Protein AF-F0WH68-F1 (afdb_monomer)

Mean predicted aligned error: 22.81 Å

Solvent-accessible surface area (backbone atoms only — not comparable to full-atom values): 22132 Å² total; per-residue (Å²): 140,54,73,68,57,54,53,54,51,52,53,52,50,54,54,50,52,55,51,49,56,52,51,54,57,50,50,57,56,51,53,71,66,59,69,78,71,67,87,77,78,77,89,82,88,62,96,45,72,67,58,46,54,53,51,54,61,62,71,73,57,97,70,84,80,82,78,83,87,78,84,74,82,88,77,84,86,80,91,80,78,91,76,84,90,84,90,79,84,88,78,89,76,83,77,77,78,76,94,72,75,98,74,64,73,37,13,90,84,79,70,43,71,73,64,64,64,31,21,32,40,85,88,70,56,66,32,38,47,65,58,54,52,58,50,44,73,80,42,51,42,41,92,86,78,58,50,78,46,60,85,91,46,59,45,77,47,92,64,80,90,81,78,82,84,87,79,85,86,86,87,85,87,90,82,95,80,44,75,69,58,53,52,50,51,51,52,50,50,51,51,49,51,52,49,52,51,53,49,55,51,51,52,52,52,50,52,52,51,52,51,51,50,52,52,54,53,53,48,54,56,50,52,51,53,49,50,53,51,50,51,50,50,53,52,51,51,53,47,52,51,53,53,48,54,51,51,52,51,50,51,53,50,52,51,51,50,51,40,52,52,43,30,50,51,32,69,74,70,67,43,75,64,54,37,67,73,74,34,86,50,70,68,55,37,52,52,26,51,53,52,42,54,51,49,55,50,49,53,52,53,50,52,51,50,51,50,53,51,53,49,56,50,48,54,54,50,52,52,51,51,52,52,50,49,54,50,50,55,51,52,51,52,53,49,51,53,50,48,51,53,51,52,54,50,51,52,55,50,51,55,54,52,52,55,54,54,58,59,59,64,70,74,77,118

InterPro domains:
  IPR001841 Zinc finger, RING-type [PF13639] (105-146)
  IPR001841 Zinc finger, RING-type [PS50089] (107-146)
  IPR001841 Zinc finger, RING-type [SM00184] (107-145)
  IPR013083 Zinc finger, RING/FYVE/PHD-type [G3DSA:3.30.40.10] (100-228)
  IPR035979 RNA-binding domain superfamily [SSF54928] (45-86)
  IPR047134 E3 ubiquitin-protein ligase RNF4 [PTHR23041] (40-159)

Organism: NCBI:txid890382

Nearest PDB structures (foldseek):
  5h7r-assembly1_D  TM=8.368E-01  e=2.544E-04  Homo sapiens
  8i0v-assembly1_q  TM=3.801E-01  e=1.195E-03  Homo sapiens
  8ro0-assembly1_r  TM=3.768E-01  e=3.577E-03  Caenorhabditis elegans
  9esi-assembly1_U  TM=3.289E-01  e=9.852E-04  Schizosaccharomyces pombe

Foldseek 3Di:
DPPPVVVVVVVVVVVVVVVVVVVVVVVVVVVVVPVPPPPPDDDDDDPDPVVVVVVVVVVPDDPDDDDDDDDDDDDDDDDDDDDDDDDDDDDDDDPDDPPDDPPDCAAPQPRHGVQDQWKAAPVGDIHHPVRVVVVCVVPQADPPPRHGGDPVRIGTDDDHPPDDDDDDDDDDDDDPDDPPPVVVVVVVVVVVVVVVVVVVVVVVVVVVVVVVVVVVVVVVVVVVVVVVVVVVVVVVVVVVVVVVVVVVVVVVVVLVVLLVVLLVVCLVVVDLVSLVVSPVDPVSSVVSVVVNVVVVVVVVVVVVVVVVVVVVVVVVVVVVVVVVVVVVVVVVVVVVVVVVVVVVVVVVVVVVVVVVVVVVVVPPD

Sequence (365 aa):
MDEAAIEMTVVVAVEIDLMIEQIVLDEISVEAATTHNEANSKVAEFRTREDMEQAIKKLDDTEFQGNYVRITAADKGSDRRSASPQAAATQRSDCHMPMARFQSQECLICLNELQTNLAAVQCGHVFHLICIKEAFEYKKQCPVCRKSASRSFITPLFLNLNEVPAHIEEENSPVAASTDTANVRSLTAQLRWQKVQMQAQSVKIKRLRDHLKILSAEKKIWDEKYNQIALLRTYLMNQVTKYRLVIDRQANMIQRLSINKAVVQLLDTKDSIVLERELIDPGDRILALKKACQYRTKQYQDAVREKNCLKSALEKMEERIQCQHNKSVSMSSVLHSRGRASGELKRRVSEILGSSLDTKKRKLS

Structure (mmCIF, N/CA/C/O backbone):
data_AF-F0WH68-F1
#
_entry.id   AF-F0WH68-F1
#
loop_
_atom_site.group_PDB
_atom_site.id
_atom_site.type_symbol
_atom_site.label_atom_id
_atom_site.label_alt_id
_atom_site.label_comp_id
_atom_site.label_asym_id
_atom_site.label_entity_id
_atom_site.label_seq_id
_atom_site.pdbx_PDB_ins_code
_atom_site.Cartn_x
_atom_site.Cartn_y
_atom_site.Cartn_z
_atom_site.occupancy
_atom_site.B_iso_or_equiv
_atom_site.auth_seq_id
_atom_site.auth_comp_id
_atom_site.auth_asym_id
_atom_site.auth_atom_id
_atom_site.pdbx_PDB_model_num
ATOM 1 N N . MET A 1 1 ? 11.301 29.778 30.227 1.00 47.78 1 MET A N 1
ATOM 2 C CA . MET A 1 1 ? 11.352 28.426 29.653 1.00 47.78 1 MET A CA 1
ATOM 3 C C . MET A 1 1 ? 9.933 27.989 29.321 1.00 47.78 1 MET A C 1
ATOM 5 O O . MET A 1 1 ? 9.218 27.617 30.235 1.00 47.78 1 MET A O 1
ATOM 9 N N . ASP A 1 2 ? 9.395 28.113 28.115 1.00 51.97 2 ASP A N 1
ATOM 10 C CA . ASP A 1 2 ? 9.917 28.648 26.855 1.00 51.97 2 ASP A CA 1
ATOM 11 C C . ASP A 1 2 ? 8.713 29.091 26.007 1.00 51.97 2 ASP A C 1
ATOM 13 O O . ASP A 1 2 ? 8.078 28.283 25.337 1.00 51.97 2 ASP A O 1
ATOM 17 N N . GLU A 1 3 ? 8.383 30.381 26.039 1.00 56.88 3 GLU A N 1
ATOM 18 C CA . GLU A 1 3 ? 7.381 30.988 25.146 1.00 56.88 3 GLU A CA 1
ATOM 19 C C . GLU A 1 3 ? 7.859 30.915 23.680 1.00 56.88 3 GLU A C 1
ATOM 21 O O . GLU A 1 3 ? 7.091 30.609 22.772 1.00 56.88 3 GLU A O 1
ATOM 26 N N . ALA A 1 4 ? 9.181 30.997 23.485 1.00 60.69 4 ALA A N 1
ATOM 27 C CA . ALA A 1 4 ? 9.862 30.760 22.214 1.00 60.69 4 ALA A CA 1
ATOM 28 C C . ALA A 1 4 ? 9.729 29.314 21.693 1.00 60.69 4 ALA A C 1
ATOM 30 O O . ALA A 1 4 ? 9.770 29.091 20.485 1.00 60.69 4 ALA A O 1
ATOM 31 N N . ALA A 1 5 ? 9.550 28.316 22.570 1.00 61.53 5 ALA A N 1
ATOM 32 C CA . ALA A 1 5 ? 9.329 26.941 22.122 1.00 61.53 5 ALA A CA 1
ATOM 33 C C . ALA A 1 5 ? 7.922 26.772 21.540 1.00 61.53 5 ALA A C 1
ATOM 35 O O . ALA A 1 5 ? 7.748 26.039 20.569 1.00 61.53 5 ALA A O 1
ATOM 36 N N . ILE A 1 6 ? 6.927 27.479 22.083 1.00 66.12 6 ILE A N 1
ATOM 37 C CA . ILE A 1 6 ? 5.550 27.438 21.582 1.00 66.12 6 ILE A CA 1
ATOM 38 C C . ILE A 1 6 ? 5.470 28.130 20.219 1.00 66.12 6 ILE A C 1
ATOM 40 O O . ILE A 1 6 ? 4.939 27.535 19.284 1.00 66.12 6 ILE A O 1
ATOM 44 N N . GLU A 1 7 ? 6.073 29.314 20.064 1.00 67.31 7 GLU A N 1
ATOM 45 C CA . GLU A 1 7 ? 6.141 29.992 18.761 1.00 67.31 7 GLU A CA 1
ATOM 46 C C . GLU A 1 7 ? 6.842 29.134 17.705 1.00 67.31 7 GLU A C 1
ATOM 48 O O . GLU A 1 7 ? 6.324 28.970 16.602 1.00 67.31 7 GLU A O 1
ATOM 53 N N . MET A 1 8 ? 7.959 28.491 18.054 1.00 67.81 8 MET A N 1
ATOM 54 C CA . MET A 1 8 ? 8.677 27.630 17.114 1.00 67.81 8 MET A CA 1
ATOM 55 C C . MET A 1 8 ? 7.881 26.368 16.743 1.00 67.81 8 MET A C 1
ATOM 57 O O . MET A 1 8 ? 7.990 25.884 15.622 1.00 67.81 8 MET A O 1
ATOM 61 N N . THR A 1 9 ? 7.021 25.866 17.636 1.00 68.25 9 THR A N 1
ATOM 62 C CA . THR A 1 9 ? 6.139 24.727 17.327 1.00 68.25 9 THR A CA 1
ATOM 63 C C . THR A 1 9 ? 4.981 25.138 16.412 1.00 68.25 9 THR A C 1
ATOM 65 O O . THR A 1 9 ? 4.607 24.381 15.519 1.00 68.25 9 THR A O 1
ATOM 68 N N . VAL A 1 10 ? 4.431 26.344 16.599 1.00 71.31 10 VAL A N 1
ATOM 69 C CA . VAL A 1 10 ? 3.349 26.881 15.757 1.00 71.31 10 VAL A CA 1
ATOM 70 C C . VAL A 1 10 ? 3.857 27.205 14.352 1.00 71.31 10 VAL A C 1
ATOM 72 O O . VAL A 1 10 ? 3.186 26.872 13.381 1.00 71.31 10 VAL A O 1
ATOM 75 N N . VAL A 1 11 ? 5.060 27.773 14.221 1.00 71.00 11 VAL A N 1
ATOM 76 C CA . VAL A 1 11 ? 5.674 28.054 12.910 1.00 71.00 11 VAL A CA 1
ATOM 77 C C . VAL A 1 11 ? 5.919 26.762 12.128 1.00 71.00 11 VAL A C 1
ATOM 79 O O . VAL A 1 11 ? 5.539 26.674 10.963 1.00 71.00 11 VAL A O 1
ATOM 82 N N . VAL A 1 12 ? 6.452 25.725 12.783 1.00 70.12 12 VAL A N 1
ATOM 83 C CA . VAL A 1 12 ? 6.676 24.417 12.146 1.00 70.12 12 VAL A CA 1
ATOM 84 C C . VAL A 1 12 ? 5.355 23.747 11.753 1.00 70.12 12 VAL A C 1
ATOM 86 O O . VAL A 1 12 ? 5.286 23.113 10.707 1.00 70.12 12 VAL A O 1
ATOM 89 N N . ALA A 1 13 ? 4.288 23.906 12.542 1.00 67.00 13 ALA A N 1
ATOM 90 C CA . ALA A 1 13 ? 2.972 23.368 12.192 1.00 67.00 13 ALA A CA 1
ATOM 91 C C . ALA A 1 13 ? 2.379 24.045 10.942 1.00 67.00 13 ALA A C 1
ATOM 93 O O . ALA A 1 13 ? 1.889 23.351 10.055 1.00 67.00 13 ALA A 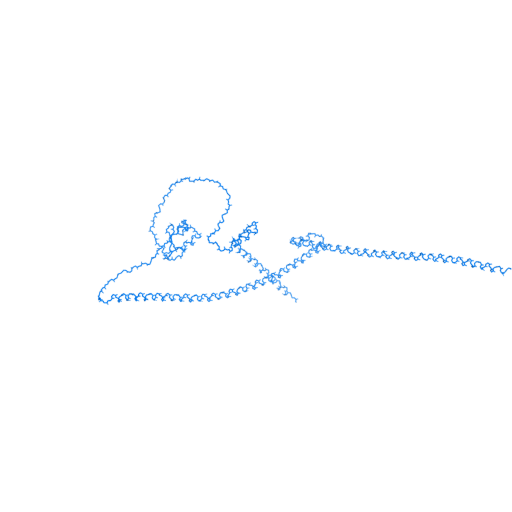O 1
ATOM 94 N N . VAL A 1 14 ? 2.490 25.374 10.831 1.00 71.75 14 VAL A N 1
ATOM 95 C CA . VAL A 1 14 ? 1.995 26.128 9.664 1.00 71.75 14 VAL A CA 1
ATOM 96 C C . VAL A 1 14 ? 2.805 25.811 8.401 1.00 71.75 14 VAL A C 1
ATOM 98 O O . VAL A 1 14 ? 2.230 25.676 7.323 1.00 71.75 14 VAL A O 1
ATOM 101 N N . GLU A 1 15 ? 4.126 25.637 8.515 1.00 70.12 15 GLU A N 1
ATOM 102 C CA . GLU A 1 15 ? 4.965 25.212 7.384 1.00 70.12 15 GLU A CA 1
ATOM 103 C C . GLU A 1 15 ? 4.632 23.788 6.917 1.00 70.12 15 GLU A C 1
ATOM 105 O O . GLU A 1 15 ? 4.609 23.527 5.714 1.00 70.12 15 GLU A O 1
ATOM 110 N N . ILE A 1 16 ? 4.318 22.876 7.842 1.00 71.19 16 ILE A N 1
ATOM 111 C CA . ILE A 1 16 ? 3.897 21.512 7.502 1.00 71.19 16 ILE A CA 1
ATOM 112 C C . ILE A 1 16 ? 2.531 21.517 6.804 1.00 71.19 16 ILE A C 1
ATOM 114 O O . ILE A 1 16 ? 2.381 20.821 5.800 1.00 71.19 16 ILE A O 1
ATOM 118 N N . ASP A 1 17 ? 1.566 22.314 7.269 1.00 71.94 17 ASP A N 1
ATOM 119 C CA . ASP A 1 17 ? 0.242 22.410 6.635 1.00 71.94 17 ASP A CA 1
ATOM 120 C C . ASP A 1 17 ? 0.330 22.966 5.202 1.00 71.94 17 ASP A C 1
ATOM 122 O O . ASP A 1 17 ? -0.284 22.414 4.287 1.00 71.94 17 ASP A O 1
ATOM 126 N N . LEU A 1 18 ? 1.180 23.974 4.967 1.00 70.56 18 LEU A N 1
ATOM 127 C CA . LEU A 1 18 ? 1.454 24.502 3.622 1.00 70.56 18 LEU A CA 1
ATOM 128 C C . LEU A 1 18 ? 2.124 23.461 2.708 1.00 70.56 18 LEU A C 1
ATOM 130 O O . LEU A 1 18 ? 1.804 23.375 1.522 1.00 70.56 18 LEU A O 1
ATOM 134 N N . MET A 1 19 ? 3.028 22.633 3.243 1.00 71.12 19 MET A N 1
ATOM 135 C CA . MET A 1 19 ? 3.642 21.543 2.474 1.00 71.12 19 MET A CA 1
ATOM 136 C C . MET A 1 19 ? 2.645 20.423 2.151 1.00 71.12 19 MET A C 1
ATOM 138 O O . MET A 1 19 ? 2.733 19.828 1.078 1.00 71.12 19 MET A O 1
ATOM 142 N N . ILE A 1 20 ? 1.691 20.140 3.043 1.00 71.69 20 ILE A N 1
ATOM 143 C CA . ILE A 1 20 ? 0.643 19.138 2.812 1.00 71.69 20 ILE A CA 1
ATOM 144 C C . ILE A 1 20 ? -0.316 19.605 1.709 1.00 71.69 20 ILE A C 1
ATOM 146 O O . ILE A 1 20 ? -0.613 18.817 0.813 1.00 71.69 20 ILE A O 1
ATOM 150 N N . GLU A 1 21 ? -0.744 20.873 1.708 1.00 72.12 21 GLU A N 1
ATOM 151 C CA . GLU A 1 21 ? -1.582 21.413 0.624 1.00 72.12 21 GLU A CA 1
ATOM 152 C C . GLU A 1 21 ? -0.880 21.346 -0.742 1.00 72.12 21 GLU A C 1
ATOM 154 O O . GLU A 1 21 ? -1.505 20.985 -1.742 1.00 72.12 21 GLU A O 1
ATOM 159 N N . GLN A 1 22 ? 0.432 21.602 -0.785 1.00 67.62 22 GLN A N 1
ATOM 160 C CA . GLN A 1 22 ? 1.228 21.502 -2.010 1.00 67.62 22 GLN A CA 1
ATOM 161 C C . GLN A 1 22 ? 1.320 20.051 -2.530 1.00 67.62 22 GLN A C 1
ATOM 163 O O . GLN A 1 22 ? 1.165 19.811 -3.726 1.00 67.62 22 GLN A O 1
ATOM 168 N N . ILE A 1 23 ? 1.514 19.073 -1.635 1.00 63.91 23 ILE A N 1
ATOM 169 C CA . ILE A 1 23 ? 1.603 17.643 -1.987 1.00 63.91 23 ILE A CA 1
ATOM 170 C C . ILE A 1 23 ? 0.260 17.110 -2.506 1.00 63.91 23 ILE A C 1
ATOM 172 O O . ILE A 1 23 ? 0.239 16.343 -3.467 1.00 63.91 23 ILE A O 1
ATOM 176 N N . VAL A 1 24 ? -0.860 17.540 -1.916 1.00 69.00 24 VAL A N 1
ATOM 177 C CA . VAL A 1 24 ? -2.204 17.123 -2.353 1.00 69.00 24 VAL A CA 1
ATOM 178 C C . VAL A 1 24 ? -2.530 17.665 -3.752 1.00 69.00 24 VAL A C 1
ATOM 180 O O . VAL A 1 24 ? -3.119 16.953 -4.566 1.00 69.00 24 VAL A O 1
ATOM 183 N N . LEU A 1 25 ? -2.111 18.892 -4.078 1.00 60.34 25 LEU A N 1
ATOM 184 C CA . LEU A 1 25 ? -2.290 19.465 -5.4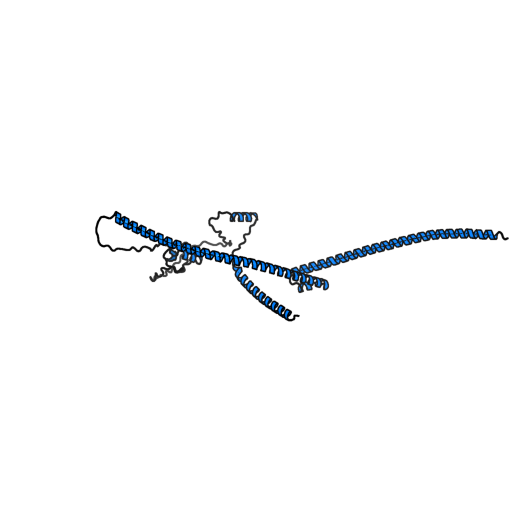20 1.00 60.34 25 LEU A CA 1
ATOM 185 C C . LEU A 1 25 ? -1.423 18.768 -6.487 1.00 60.34 25 LEU A C 1
ATOM 187 O O . LEU A 1 25 ? -1.858 18.608 -7.635 1.00 60.34 25 LEU A O 1
ATOM 191 N N . ASP A 1 26 ? -0.236 18.296 -6.104 1.00 54.31 26 ASP A N 1
ATOM 192 C CA . ASP A 1 26 ? 0.648 17.529 -6.984 1.00 54.31 26 ASP A CA 1
ATOM 193 C C . ASP A 1 26 ? 0.158 16.078 -7.185 1.00 54.31 26 ASP A C 1
ATOM 195 O O . ASP A 1 26 ? 0.226 15.568 -8.305 1.00 54.31 26 ASP A O 1
ATOM 199 N N . GLU A 1 27 ? -0.426 15.422 -6.170 1.00 55.25 27 GLU A N 1
ATOM 200 C CA . GLU A 1 27 ? -1.047 14.088 -6.312 1.00 55.25 27 GLU A CA 1
ATOM 201 C C . GLU A 1 27 ? -2.259 14.103 -7.258 1.00 55.25 27 GLU A C 1
ATOM 203 O O . GLU A 1 27 ? -2.365 13.234 -8.126 1.00 55.25 27 GLU A O 1
ATOM 208 N N . ILE A 1 28 ? -3.108 15.136 -7.196 1.00 54.09 28 ILE A N 1
ATOM 209 C CA . ILE A 1 28 ? -4.234 15.309 -8.134 1.00 54.09 28 ILE A CA 1
ATOM 210 C C . ILE A 1 28 ? -3.728 15.497 -9.579 1.00 54.09 28 ILE A C 1
ATOM 212 O O . ILE A 1 28 ? -4.335 15.000 -10.532 1.00 54.09 28 ILE A O 1
ATOM 216 N N . SER A 1 29 ? -2.580 16.160 -9.758 1.00 52.28 29 SER A N 1
ATOM 217 C CA . SER A 1 29 ? -1.950 16.334 -11.076 1.00 52.28 29 SER A CA 1
ATOM 218 C C . SER A 1 29 ? -1.327 15.038 -11.617 1.00 52.28 29 SER A C 1
ATOM 220 O O . SER A 1 29 ? -1.310 14.821 -12.832 1.00 52.28 29 SER A O 1
ATOM 222 N N . VAL A 1 30 ? -0.855 14.145 -10.740 1.00 50.34 30 VAL A N 1
ATOM 223 C CA . VAL A 1 30 ? -0.309 12.829 -11.114 1.00 50.34 30 VAL A CA 1
ATOM 224 C C . VAL A 1 30 ? -1.423 11.816 -11.416 1.00 50.34 30 VAL A C 1
ATOM 226 O O . VAL A 1 30 ? -1.286 11.038 -12.362 1.00 50.34 30 VAL A O 1
ATOM 229 N N . GLU A 1 31 ? -2.553 11.850 -10.704 1.00 44.00 31 GLU A N 1
ATOM 230 C CA . GLU A 1 31 ? -3.724 11.004 -10.995 1.00 44.00 31 GLU A CA 1
ATOM 231 C C . GLU A 1 31 ? -4.403 11.369 -12.330 1.00 44.00 31 GLU A C 1
ATOM 233 O O . GLU A 1 31 ? -4.839 10.489 -13.078 1.00 44.00 31 GLU A O 1
ATOM 238 N N . ALA A 1 32 ? -4.391 12.647 -12.722 1.00 42.91 32 ALA A N 1
ATOM 239 C CA . ALA A 1 32 ? -4.836 13.067 -14.054 1.00 42.91 32 ALA A CA 1
ATOM 240 C C . ALA A 1 32 ? -3.929 12.545 -15.193 1.00 42.91 32 ALA A C 1
ATOM 242 O O . ALA A 1 32 ? -4.384 12.397 -16.327 1.00 42.91 32 ALA A O 1
ATOM 243 N N . ALA A 1 33 ? -2.660 12.224 -14.908 1.00 43.59 33 ALA A N 1
ATOM 244 C CA . ALA A 1 33 ? -1.707 11.704 -15.892 1.00 43.59 33 ALA A CA 1
ATOM 245 C C . ALA A 1 33 ? -1.687 10.163 -15.983 1.00 43.59 33 ALA A C 1
ATOM 247 O O . ALA A 1 33 ? -1.297 9.614 -17.016 1.00 43.59 33 ALA A O 1
ATOM 248 N N . THR A 1 34 ? -2.116 9.445 -14.939 1.00 40.72 34 THR A N 1
ATOM 249 C CA . THR A 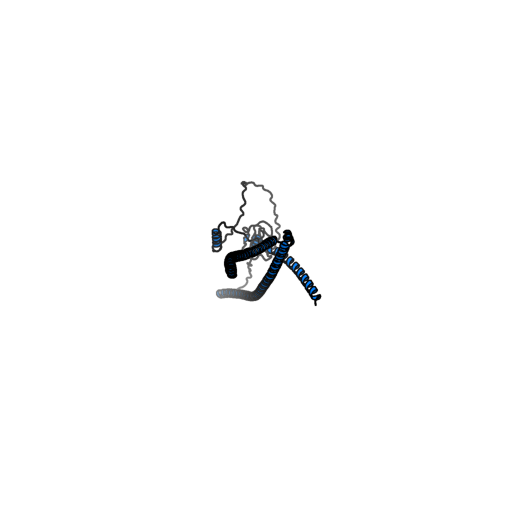1 34 ? -2.091 7.969 -14.891 1.00 40.72 34 THR A CA 1
ATOM 250 C C . THR A 1 34 ? -3.389 7.296 -15.352 1.00 40.72 34 THR A C 1
ATOM 252 O O . THR A 1 34 ? -3.372 6.106 -15.668 1.00 40.72 34 THR A O 1
ATOM 255 N N . THR A 1 35 ? -4.485 8.039 -15.528 1.00 39.81 35 THR A N 1
ATOM 256 C CA . THR A 1 35 ? -5.774 7.503 -16.021 1.00 39.81 35 THR A CA 1
ATOM 257 C C . THR A 1 35 ? -5.815 7.183 -17.525 1.00 39.81 35 THR A C 1
ATOM 259 O O . THR A 1 35 ? -6.803 6.640 -18.015 1.00 39.81 35 THR A O 1
ATOM 262 N N . HIS A 1 36 ? -4.737 7.413 -18.284 1.00 41.44 36 HIS A N 1
ATOM 263 C CA . HIS A 1 36 ? -4.691 7.068 -19.714 1.00 41.44 36 HIS A CA 1
ATOM 264 C C . HIS A 1 36 ? -4.203 5.645 -20.045 1.00 41.44 36 HIS A C 1
ATOM 266 O O . HIS A 1 36 ? -4.141 5.303 -21.226 1.00 41.44 36 HIS A O 1
ATOM 272 N N . ASN A 1 37 ? -3.908 4.786 -19.058 1.00 44.16 37 ASN A N 1
ATOM 273 C CA . ASN A 1 37 ? -3.382 3.433 -19.320 1.00 44.16 37 ASN A CA 1
ATOM 274 C C . ASN A 1 37 ? -4.332 2.264 -18.978 1.00 44.16 37 ASN A C 1
ATOM 276 O O . ASN A 1 37 ? -3.955 1.105 -19.138 1.00 44.16 37 ASN A O 1
ATOM 280 N N . GLU A 1 38 ? -5.582 2.529 -18.582 1.00 40.78 38 GLU A N 1
ATOM 281 C CA . GLU A 1 38 ? -6.590 1.481 -18.313 1.00 40.78 38 GLU A CA 1
ATOM 282 C C . GLU A 1 38 ? -7.316 0.958 -19.570 1.00 40.78 38 GLU A C 1
ATOM 284 O O . GLU A 1 38 ? -8.134 0.045 -19.492 1.00 40.78 38 GLU A O 1
ATOM 289 N N . ALA A 1 39 ? -6.993 1.462 -20.766 1.00 42.22 39 ALA A N 1
ATOM 290 C CA . ALA A 1 39 ? -7.725 1.130 -21.994 1.00 42.22 39 ALA A CA 1
ATOM 291 C C . ALA A 1 39 ? -7.504 -0.301 -22.544 1.00 42.22 39 ALA A C 1
ATOM 293 O O . ALA A 1 39 ? -8.138 -0.663 -23.535 1.00 42.22 39 ALA A O 1
ATOM 294 N N . ASN A 1 40 ? -6.642 -1.126 -21.933 1.00 47.84 40 ASN A N 1
ATOM 295 C CA . ASN A 1 40 ? -6.295 -2.457 -22.460 1.00 47.84 40 ASN A CA 1
ATOM 296 C C . ASN A 1 40 ? -6.526 -3.646 -21.509 1.00 47.84 40 ASN A C 1
ATOM 298 O O . ASN A 1 40 ? -6.155 -4.767 -21.858 1.00 47.84 40 ASN A O 1
ATOM 302 N N . SER A 1 41 ? -7.189 -3.462 -20.363 1.00 41.00 41 SER A N 1
ATOM 303 C CA . SER A 1 41 ? -7.663 -4.600 -19.560 1.00 41.00 41 SER A CA 1
ATOM 304 C C . SER A 1 41 ? -9.079 -4.990 -19.990 1.00 41.00 41 SER A C 1
ATOM 306 O O . SER A 1 41 ? -10.018 -4.212 -19.834 1.00 41.00 41 SER A O 1
ATOM 308 N N . LYS A 1 42 ? -9.248 -6.186 -20.569 1.00 47.72 42 LYS A N 1
ATOM 309 C CA . LYS A 1 42 ? -10.565 -6.762 -20.891 1.00 47.72 42 LYS A CA 1
ATOM 310 C C . LYS A 1 42 ? -10.765 -8.044 -20.094 1.00 47.72 42 LYS A C 1
ATOM 312 O O . LYS A 1 42 ? -9.948 -8.956 -20.172 1.00 47.72 42 LYS A O 1
ATOM 317 N N . VAL A 1 43 ? -11.865 -8.099 -19.348 1.00 45.12 43 VAL A N 1
ATOM 318 C CA . VAL A 1 43 ? -12.264 -9.249 -18.530 1.00 45.12 43 VAL A CA 1
ATOM 319 C C . VAL A 1 43 ? -12.890 -10.314 -19.432 1.00 45.12 43 VAL A C 1
ATOM 321 O O . VAL A 1 43 ? -13.820 -10.023 -20.183 1.00 45.12 43 VAL A O 1
ATOM 324 N N . ALA A 1 44 ? -12.369 -11.540 -19.377 1.00 52.59 44 ALA A N 1
ATOM 325 C CA . ALA A 1 44 ? -12.974 -12.707 -20.010 1.00 52.59 44 ALA A CA 1
ATOM 326 C C . ALA A 1 44 ? -13.752 -13.497 -18.951 1.00 52.59 44 ALA A C 1
ATOM 328 O O . ALA A 1 44 ? -13.169 -13.979 -17.981 1.00 52.59 44 ALA A O 1
ATOM 329 N N . GLU A 1 45 ? -15.068 -13.609 -19.121 1.00 48.81 45 GLU A N 1
ATOM 330 C CA . GLU A 1 45 ? -15.932 -14.378 -18.224 1.00 48.81 45 GLU A CA 1
ATOM 331 C C . GLU A 1 45 ? -16.077 -15.818 -18.729 1.00 48.81 45 GLU A C 1
ATOM 333 O O . GLU A 1 45 ? -16.502 -16.056 -19.862 1.00 48.81 45 GLU A O 1
ATOM 338 N N . PHE A 1 46 ? -15.749 -16.787 -17.875 1.00 61.94 46 PHE A N 1
ATOM 339 C CA . PHE A 1 46 ? -15.916 -18.214 -18.150 1.00 61.94 46 PHE A CA 1
ATOM 340 C C . PHE A 1 46 ? -17.062 -18.772 -17.309 1.00 61.94 46 PHE A C 1
ATOM 342 O O . PHE A 1 46 ? -17.210 -18.435 -16.136 1.00 61.94 46 PHE A O 1
ATOM 349 N N . ARG A 1 47 ? -17.886 -19.638 -17.909 1.00 59.97 47 ARG A N 1
ATOM 350 C CA . ARG A 1 47 ? -19.055 -20.226 -17.232 1.00 59.97 47 ARG A CA 1
ATOM 351 C C . ARG A 1 47 ? -18.680 -21.306 -16.223 1.00 59.97 47 ARG A C 1
ATOM 353 O O . ARG A 1 47 ? -19.424 -21.520 -15.272 1.00 59.97 47 ARG A O 1
ATOM 360 N N . THR A 1 48 ? -17.551 -21.979 -16.427 1.00 72.12 48 THR A N 1
ATOM 361 C CA . THR A 1 48 ? -17.046 -23.010 -15.522 1.00 72.12 48 THR A CA 1
ATOM 362 C C . THR A 1 48 ? -15.550 -22.833 -15.285 1.00 72.12 48 THR A C 1
ATOM 364 O O . THR A 1 48 ? -14.825 -22.261 -16.102 1.00 72.12 48 THR A O 1
ATOM 367 N N . ARG A 1 49 ? -15.082 -23.324 -14.135 1.00 69.50 49 ARG A N 1
ATOM 368 C CA . ARG A 1 49 ? -13.666 -23.274 -13.756 1.00 69.50 49 ARG A CA 1
ATOM 369 C C . ARG A 1 49 ? -12.793 -24.137 -14.674 1.00 69.50 49 ARG A C 1
ATOM 371 O O . ARG A 1 49 ? -11.668 -23.757 -14.974 1.00 69.50 49 ARG A O 1
ATOM 378 N N . GLU A 1 50 ? -13.334 -25.249 -15.158 1.00 70.31 50 GLU A N 1
ATOM 379 C CA . GLU A 1 50 ? -12.657 -26.165 -16.082 1.00 70.31 50 GLU A CA 1
ATOM 380 C C . GLU A 1 50 ? -12.420 -25.516 -17.455 1.00 70.31 50 GLU A C 1
ATOM 382 O O . GLU A 1 50 ? -11.340 -25.670 -18.025 1.00 70.31 50 GLU A O 1
ATOM 387 N N . ASP A 1 51 ? -13.373 -24.715 -17.949 1.00 69.88 51 ASP A N 1
ATOM 388 C CA . ASP A 1 51 ? -13.216 -23.954 -19.198 1.00 69.88 51 ASP A CA 1
ATOM 389 C C . ASP A 1 51 ? -12.113 -22.888 -19.091 1.00 69.88 51 ASP A C 1
ATOM 391 O O . ASP A 1 51 ? -11.339 -22.692 -20.031 1.00 69.88 51 ASP A O 1
ATOM 395 N N . MET A 1 52 ? -12.010 -22.221 -17.936 1.00 76.56 52 MET A N 1
ATOM 396 C CA . MET A 1 52 ? -10.954 -21.242 -17.653 1.00 76.56 52 MET A CA 1
ATOM 397 C C . MET A 1 52 ? -9.570 -21.908 -17.633 1.00 76.56 52 MET A C 1
ATOM 399 O O . MET A 1 52 ? -8.629 -21.410 -18.249 1.00 76.56 52 MET A O 1
ATOM 403 N N . GLU A 1 53 ? -9.445 -23.059 -16.969 1.00 72.00 53 GLU A N 1
ATOM 404 C CA . GLU A 1 53 ? -8.182 -23.801 -16.872 1.00 72.00 53 GLU A CA 1
ATOM 405 C C . GLU A 1 53 ? -7.752 -24.382 -18.236 1.00 72.00 53 GLU A C 1
ATOM 407 O O . GLU A 1 53 ? -6.569 -24.340 -18.581 1.00 72.00 53 GLU A O 1
ATOM 412 N N . GLN A 1 54 ? -8.697 -24.829 -19.075 1.00 70.62 54 GLN A N 1
ATOM 413 C CA . GLN A 1 54 ? -8.412 -25.236 -20.459 1.00 70.62 54 GLN A CA 1
ATOM 414 C C . GLN A 1 54 ? -8.010 -24.061 -21.362 1.00 70.62 54 GLN A C 1
ATOM 416 O O . GLN A 1 54 ? -7.167 -24.238 -22.245 1.00 70.62 54 GLN A O 1
ATOM 421 N N . ALA A 1 55 ? -8.594 -22.875 -21.166 1.00 68.56 55 ALA A N 1
ATOM 422 C CA . ALA A 1 55 ? -8.246 -21.676 -21.926 1.00 68.56 55 ALA A CA 1
ATOM 423 C C . ALA A 1 55 ? -6.823 -21.192 -21.607 1.00 68.56 55 ALA A C 1
ATOM 425 O O . ALA A 1 55 ? -6.074 -20.880 -22.528 1.00 68.56 55 ALA A O 1
ATOM 426 N N . ILE A 1 56 ? -6.427 -21.211 -20.330 1.00 72.19 56 ILE A N 1
ATOM 427 C CA . ILE A 1 56 ? -5.059 -20.883 -19.895 1.00 72.19 56 ILE A CA 1
ATOM 428 C C . ILE A 1 56 ? -4.061 -21.889 -20.484 1.00 72.19 56 ILE A C 1
ATOM 430 O O . ILE A 1 56 ? -3.068 -21.495 -21.086 1.00 72.19 56 ILE A O 1
ATOM 434 N N . LYS A 1 57 ? -4.382 -23.188 -20.435 1.00 66.62 57 LYS A N 1
ATOM 435 C CA . LYS A 1 57 ? -3.527 -24.248 -20.993 1.00 66.62 57 LYS A CA 1
ATOM 436 C C . LYS A 1 57 ? -3.322 -24.142 -22.513 1.00 66.62 57 LYS A C 1
ATOM 438 O O . LYS A 1 57 ? -2.282 -24.547 -23.012 1.00 66.62 57 LYS A O 1
ATOM 443 N N . LYS A 1 58 ? -4.291 -23.592 -23.255 1.00 63.84 58 LYS A N 1
ATOM 444 C CA . LYS A 1 58 ? -4.174 -23.337 -24.707 1.00 63.84 58 LYS A CA 1
ATOM 445 C C . LYS A 1 58 ? -3.409 -22.055 -25.053 1.00 63.84 58 LYS A C 1
ATOM 447 O O . LYS A 1 58 ? -3.025 -21.897 -26.208 1.00 63.84 58 LYS A O 1
ATOM 452 N N . LEU A 1 59 ? -3.236 -21.135 -24.103 1.00 62.94 59 LEU A N 1
ATOM 453 C CA . LEU A 1 59 ? -2.503 -19.882 -24.313 1.00 62.94 59 LEU A CA 1
ATOM 454 C C . LEU A 1 59 ? -0.992 -20.040 -24.099 1.00 62.94 59 LEU A C 1
ATOM 456 O O . LEU A 1 59 ? -0.233 -19.267 -24.681 1.00 62.94 59 LEU A O 1
ATOM 460 N N . ASP A 1 60 ? -0.566 -21.048 -23.334 1.00 55.81 60 ASP A N 1
ATOM 461 C CA . ASP A 1 60 ? 0.851 -21.261 -23.015 1.00 55.81 60 ASP A CA 1
ATOM 462 C C . ASP A 1 60 ? 1.612 -22.140 -24.032 1.00 55.81 60 ASP A C 1
ATOM 464 O O . ASP A 1 60 ? 2.842 -22.099 -24.059 1.00 55.81 60 ASP A O 1
ATOM 468 N N . ASP A 1 61 ? 0.935 -22.853 -24.942 1.00 43.66 61 ASP A N 1
ATOM 469 C CA . ASP A 1 61 ? 1.601 -23.776 -25.875 1.00 43.66 61 ASP A CA 1
ATOM 470 C C . ASP A 1 61 ? 1.553 -23.315 -27.351 1.00 43.66 61 ASP A C 1
ATOM 472 O O . ASP A 1 61 ? 0.584 -23.494 -28.083 1.00 43.66 61 ASP A O 1
ATOM 476 N N . THR A 1 62 ? 2.663 -22.699 -27.772 1.00 55.44 62 THR A N 1
ATOM 477 C CA . THR A 1 62 ? 3.490 -22.999 -28.970 1.00 55.44 62 THR A CA 1
ATOM 478 C C . THR A 1 62 ? 2.891 -23.285 -30.371 1.00 55.44 62 THR A C 1
ATOM 480 O O . THR A 1 62 ? 3.671 -23.591 -31.271 1.00 55.44 62 THR A O 1
ATOM 483 N N . GLU A 1 63 ? 1.598 -23.082 -30.661 1.00 41.81 63 GLU A N 1
ATOM 484 C CA . GLU A 1 63 ? 1.031 -23.332 -32.015 1.00 41.81 63 GLU A CA 1
ATOM 485 C C . GLU A 1 63 ? 0.275 -22.169 -32.687 1.00 41.81 63 GLU A C 1
ATOM 487 O O . GLU A 1 63 ? -0.353 -22.348 -33.731 1.00 41.81 63 GLU A O 1
ATOM 492 N N . PHE A 1 64 ? 0.371 -20.934 -32.195 1.00 37.72 64 PHE A N 1
ATOM 493 C CA . PHE A 1 64 ? -0.251 -19.802 -32.897 1.00 37.72 64 PHE A CA 1
ATOM 494 C C . PHE A 1 64 ? 0.678 -19.189 -33.955 1.00 37.72 64 PHE A C 1
ATOM 496 O O . PHE A 1 64 ? 1.220 -18.094 -33.796 1.00 37.72 64 PHE A O 1
ATOM 503 N N . GLN A 1 65 ? 0.825 -19.879 -35.091 1.00 38.44 65 GLN A N 1
ATOM 504 C CA . GLN A 1 65 ? 1.275 -19.234 -36.325 1.00 38.44 65 GLN A CA 1
ATOM 505 C C . GLN A 1 65 ? 0.174 -18.299 -36.839 1.00 38.44 65 GLN A C 1
ATOM 507 O O . GLN A 1 65 ? -0.759 -18.718 -37.514 1.00 38.44 65 GLN A O 1
ATOM 512 N N . GLY A 1 66 ? 0.304 -17.017 -36.494 1.00 43.88 66 GLY A N 1
ATOM 513 C CA . GLY A 1 66 ? -0.248 -15.891 -37.243 1.00 43.88 66 GLY A CA 1
ATOM 514 C C . GLY A 1 66 ? -1.726 -15.988 -37.622 1.00 43.88 66 GLY A C 1
ATOM 515 O O . GLY A 1 66 ? -2.045 -16.224 -38.779 1.00 43.88 66 GLY A O 1
ATOM 516 N N . ASN A 1 67 ? -2.623 -15.683 -36.684 1.00 33.34 67 ASN A N 1
ATOM 517 C CA . ASN A 1 67 ? -3.931 -15.115 -37.008 1.00 33.34 67 ASN A CA 1
ATOM 518 C C . ASN A 1 67 ? -4.483 -14.351 -35.800 1.00 33.34 67 ASN A C 1
ATOM 520 O O . ASN A 1 67 ? -4.610 -14.892 -34.706 1.00 33.34 67 ASN A O 1
ATOM 524 N N . TYR A 1 68 ? -4.800 -13.072 -36.001 1.00 33.69 68 TYR A N 1
ATOM 525 C CA . TYR A 1 68 ? -5.412 -12.227 -34.978 1.00 33.69 68 TYR A CA 1
ATOM 526 C C . TYR A 1 68 ? -6.887 -12.599 -34.791 1.00 33.69 68 TYR A C 1
ATOM 528 O O . TYR A 1 68 ? -7.641 -12.695 -35.761 1.00 33.69 68 TYR A O 1
ATOM 536 N N . VAL A 1 69 ? -7.325 -12.724 -33.537 1.00 34.28 69 VAL A N 1
ATOM 537 C CA . VAL A 1 69 ? -8.746 -12.818 -33.184 1.00 34.28 69 VAL A CA 1
ATOM 538 C C . VAL A 1 69 ? -9.398 -11.453 -33.426 1.00 34.28 69 VAL A C 1
ATOM 540 O O . VAL A 1 69 ? -9.162 -10.494 -32.692 1.00 34.28 69 VAL A O 1
ATOM 543 N N . ARG A 1 70 ? -10.228 -11.345 -34.471 1.00 32.84 70 ARG A N 1
ATOM 544 C CA . ARG A 1 70 ? -11.090 -10.178 -34.704 1.00 32.84 70 ARG A CA 1
ATOM 545 C C . ARG A 1 70 ? -12.425 -10.402 -34.002 1.00 32.84 70 ARG A C 1
ATOM 547 O O . ARG A 1 70 ? -13.280 -11.115 -34.515 1.00 32.84 70 ARG A O 1
ATOM 554 N N . ILE A 1 71 ? -12.616 -9.763 -32.853 1.00 35.22 71 ILE A N 1
ATOM 555 C CA . ILE A 1 71 ? -13.920 -9.723 -32.185 1.00 35.22 71 ILE A CA 1
ATOM 556 C C . ILE A 1 71 ? -14.749 -8.626 -32.860 1.00 35.22 71 ILE A C 1
ATOM 558 O O . ILE A 1 71 ? -14.530 -7.438 -32.630 1.00 35.22 71 ILE A O 1
ATOM 562 N N . THR A 1 72 ? -15.672 -9.012 -33.739 1.00 32.97 72 THR A N 1
ATOM 563 C CA . THR A 1 72 ? -16.761 -8.130 -34.175 1.00 32.97 72 THR A CA 1
ATOM 564 C C . THR A 1 72 ? -17.863 -8.165 -33.126 1.00 32.97 72 THR A C 1
ATOM 566 O O . THR A 1 72 ? -18.351 -9.244 -32.791 1.00 32.97 72 THR A O 1
ATOM 569 N N . ALA A 1 73 ? -18.243 -6.995 -32.611 1.00 33.41 73 ALA A N 1
ATOM 570 C CA . ALA A 1 73 ? -19.405 -6.851 -31.746 1.00 33.41 73 ALA A CA 1
ATOM 571 C C . ALA A 1 73 ? -20.661 -7.329 -32.490 1.00 33.41 73 ALA A C 1
ATOM 573 O O . ALA A 1 73 ? -20.892 -6.967 -33.645 1.00 33.41 73 ALA A O 1
ATOM 574 N N . ALA A 1 74 ? -21.428 -8.193 -31.833 1.00 34.53 74 ALA A N 1
ATOM 575 C CA . ALA A 1 74 ? -22.695 -8.687 -32.333 1.00 34.53 74 ALA A CA 1
ATOM 576 C C . ALA A 1 74 ? -23.764 -7.609 -32.136 1.00 34.53 74 ALA A C 1
ATOM 578 O O . ALA A 1 74 ? -24.289 -7.474 -31.034 1.00 34.53 74 ALA A O 1
ATOM 579 N N . ASP A 1 75 ? -24.109 -6.891 -33.205 1.00 36.47 75 ASP A N 1
ATOM 580 C CA . ASP A 1 75 ? -25.324 -6.081 -33.242 1.00 36.47 75 ASP A CA 1
ATOM 581 C C . ASP A 1 75 ? -26.409 -6.758 -34.077 1.00 36.47 75 ASP A C 1
ATOM 583 O O . ASP A 1 75 ? -26.197 -7.286 -35.172 1.00 36.47 75 ASP A O 1
ATOM 587 N N . LYS A 1 76 ? -27.593 -6.778 -33.471 1.00 34.97 76 LYS A N 1
ATOM 588 C CA . LYS A 1 76 ? -28.814 -7.419 -33.937 1.00 34.97 76 LYS A CA 1
ATOM 589 C C . LYS A 1 76 ? -29.400 -6.677 -35.143 1.00 34.97 76 LYS A C 1
ATOM 591 O O . LYS A 1 76 ? -29.573 -5.468 -35.106 1.00 34.97 76 LYS A O 1
ATOM 596 N N . GLY A 1 77 ? -29.777 -7.467 -36.147 1.00 35.25 77 GLY A N 1
ATOM 597 C CA . GLY A 1 77 ? -30.936 -7.319 -37.035 1.00 35.25 77 GLY A CA 1
ATOM 598 C C . GLY A 1 77 ? -31.348 -5.931 -37.537 1.00 35.25 77 GLY A C 1
ATOM 599 O O . GLY A 1 77 ? -32.003 -5.174 -36.831 1.00 35.25 77 GLY A O 1
ATOM 600 N N . SER A 1 78 ? -31.202 -5.717 -38.846 1.00 33.25 78 SER A N 1
ATOM 601 C CA . SER A 1 78 ? -32.347 -5.284 -39.657 1.00 33.25 78 SER A CA 1
ATOM 602 C C . SER A 1 78 ? -32.193 -5.740 -41.108 1.00 33.25 78 SER A C 1
ATOM 604 O O . SER A 1 78 ? -31.193 -5.484 -41.776 1.00 33.25 78 SER A O 1
ATOM 606 N N . ASP A 1 79 ? -33.212 -6.455 -41.576 1.00 35.53 79 ASP A N 1
ATOM 607 C CA . ASP A 1 79 ? -33.477 -6.693 -42.985 1.00 35.53 79 ASP A CA 1
ATOM 608 C C . ASP A 1 79 ? -33.572 -5.363 -43.742 1.00 35.53 79 ASP A C 1
ATOM 610 O O . ASP A 1 79 ? -34.313 -4.469 -43.328 1.00 35.53 79 ASP A O 1
ATOM 614 N N . ARG A 1 80 ? -32.960 -5.288 -44.930 1.00 34.31 80 ARG A N 1
ATOM 615 C CA . ARG A 1 80 ? -33.696 -5.221 -46.209 1.00 34.31 80 ARG A CA 1
ATOM 616 C C . ARG A 1 80 ? -32.772 -4.931 -47.398 1.00 34.31 80 ARG A C 1
ATOM 618 O O . ARG A 1 80 ? -32.175 -3.871 -47.501 1.00 34.31 80 ARG A O 1
ATOM 625 N N . ARG A 1 81 ? -32.887 -5.848 -48.364 1.00 33.53 81 ARG A N 1
ATOM 626 C CA . ARG A 1 81 ? -32.991 -5.637 -49.819 1.00 33.53 81 ARG A CA 1
ATOM 627 C C . ARG A 1 81 ? -31.733 -5.244 -50.598 1.00 33.53 81 ARG A C 1
ATOM 629 O O . ARG A 1 81 ? -31.298 -4.102 -50.644 1.00 33.53 81 ARG A O 1
ATOM 636 N N . SER A 1 82 ? -31.302 -6.239 -51.365 1.00 43.81 82 SER A N 1
ATOM 637 C CA . SER A 1 82 ? -30.822 -6.160 -52.742 1.00 43.81 82 SER A CA 1
ATOM 638 C C . SER A 1 82 ? -31.369 -4.959 -53.526 1.00 43.81 82 SER A C 1
ATOM 640 O O . SER A 1 82 ? -32.582 -4.842 -53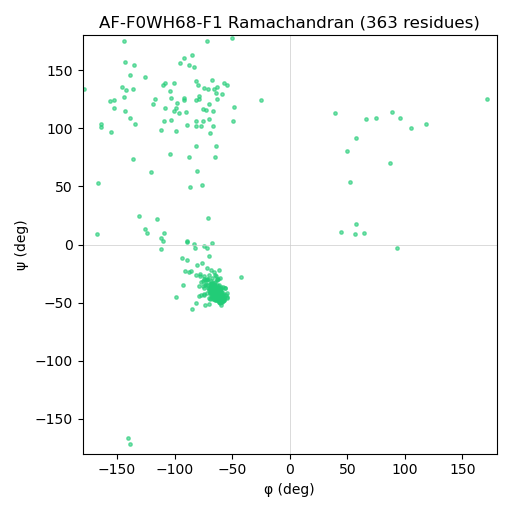.696 1.00 43.81 82 SER A O 1
ATOM 642 N N . ALA A 1 83 ? -30.465 -4.142 -54.074 1.00 29.75 83 ALA A N 1
ATOM 643 C CA . ALA A 1 83 ? -30.668 -3.372 -55.303 1.00 29.75 83 ALA A CA 1
ATOM 644 C C . ALA A 1 83 ? -29.315 -2.862 -55.851 1.00 29.75 83 ALA A C 1
ATOM 646 O O . ALA A 1 83 ? -28.739 -1.903 -55.351 1.00 29.75 83 ALA A O 1
ATOM 647 N N . SER A 1 84 ? -28.810 -3.504 -56.904 1.00 34.81 84 SER A N 1
ATOM 648 C CA . SER A 1 84 ? -28.376 -2.769 -58.111 1.00 34.81 84 SER A CA 1
ATOM 649 C C . SER A 1 84 ? -29.631 -2.565 -58.985 1.00 34.81 84 SER A C 1
ATOM 651 O O . SER A 1 84 ? -30.578 -3.324 -58.754 1.00 34.81 84 SER A O 1
ATOM 653 N N . PRO A 1 85 ? -29.704 -1.664 -59.996 1.00 48.69 85 PRO A N 1
ATOM 654 C CA . PRO A 1 85 ? -28.627 -0.969 -60.726 1.00 48.69 85 PRO A CA 1
ATOM 655 C C . PRO A 1 85 ? -28.933 0.525 -61.066 1.00 48.69 85 PRO A C 1
ATOM 657 O O . PRO A 1 85 ? -29.930 1.072 -60.613 1.00 48.69 85 PRO A O 1
ATOM 660 N N . GLN A 1 86 ? -28.109 1.101 -61.962 1.00 33.41 86 GLN A N 1
ATOM 661 C CA . GLN A 1 86 ? -28.225 2.361 -62.746 1.00 33.41 86 GLN A CA 1
ATOM 662 C C . GLN A 1 86 ? -27.332 3.497 -62.215 1.00 33.41 86 GLN A C 1
ATOM 664 O O . GLN A 1 86 ? -27.553 4.050 -61.149 1.00 33.41 86 GLN A O 1
ATOM 669 N N . ALA A 1 87 ? -26.169 3.756 -62.820 1.00 36.53 87 ALA A N 1
ATOM 670 C CA . ALA A 1 87 ? -25.976 4.401 -64.126 1.00 36.53 87 ALA A CA 1
ATOM 671 C C . ALA A 1 87 ? -26.624 5.796 -64.196 1.00 36.53 87 ALA A C 1
ATOM 673 O O . ALA A 1 87 ? -27.769 5.940 -64.605 1.00 36.53 87 ALA A O 1
ATOM 674 N N . ALA A 1 88 ? -25.842 6.822 -63.861 1.00 32.50 88 ALA A N 1
ATOM 675 C CA . ALA A 1 88 ? -26.025 8.174 -64.369 1.00 32.50 88 ALA A CA 1
ATOM 676 C C . ALA A 1 88 ? -24.636 8.781 -64.589 1.00 32.50 88 ALA A C 1
ATOM 678 O O . ALA A 1 88 ? -23.827 8.908 -63.672 1.00 32.50 88 ALA A O 1
ATOM 679 N N . ALA A 1 89 ? -24.349 9.038 -65.859 1.00 36.25 89 ALA A N 1
ATOM 680 C CA . ALA A 1 89 ? -23.132 9.646 -66.352 1.00 36.25 89 ALA A CA 1
ATOM 681 C C . ALA A 1 89 ? -23.062 11.143 -66.005 1.00 36.25 89 ALA A C 1
ATOM 683 O O . ALA A 1 89 ? -24.061 11.753 -65.624 1.00 36.25 89 ALA A O 1
ATOM 684 N N . THR A 1 90 ? -21.912 11.735 -66.356 1.00 31.64 90 THR A N 1
ATOM 685 C CA . THR A 1 90 ? -21.609 13.182 -66.447 1.00 31.64 90 THR A CA 1
ATOM 686 C C . THR A 1 90 ? -21.107 13.739 -65.105 1.00 31.64 90 THR A C 1
ATOM 688 O O . THR A 1 90 ? -21.819 13.725 -64.119 1.00 31.64 90 THR A O 1
ATOM 691 N N . GLN A 1 91 ? -19.863 14.195 -64.949 1.00 39.09 91 GLN A N 1
ATOM 692 C CA . GLN A 1 91 ? -19.090 15.053 -65.842 1.00 39.09 91 GLN A CA 1
ATOM 693 C C . GLN A 1 91 ? -17.612 14.645 -65.878 1.00 39.09 91 GLN A C 1
ATOM 695 O O . GLN A 1 91 ? -16.964 14.437 -64.854 1.00 39.09 91 GLN A O 1
ATOM 700 N N . ARG A 1 92 ? -17.092 14.566 -67.104 1.00 43.62 92 ARG A N 1
ATOM 701 C CA . ARG A 1 92 ? -15.667 14.626 -67.409 1.00 43.62 92 ARG A CA 1
ATOM 702 C C . ARG A 1 92 ? -15.201 16.037 -67.057 1.00 43.62 92 ARG A C 1
ATOM 704 O O . ARG A 1 92 ? -15.670 16.989 -67.671 1.00 43.62 92 ARG A O 1
ATOM 711 N N . SER A 1 93 ? -14.323 16.168 -66.072 1.00 40.03 93 SER A N 1
ATOM 712 C CA . SER A 1 93 ? -13.505 17.363 -65.915 1.00 40.03 93 SER A CA 1
ATOM 713 C C . SER A 1 93 ? -12.105 17.037 -66.411 1.00 40.03 93 SER A C 1
ATOM 715 O O . SER A 1 93 ? -11.359 16.263 -65.812 1.00 40.03 93 SER A O 1
ATOM 717 N N . ASP A 1 94 ? -11.806 17.608 -67.573 1.00 34.94 94 ASP A N 1
ATOM 718 C CA . ASP A 1 94 ? -10.489 17.679 -68.176 1.00 34.94 94 ASP A CA 1
ATOM 719 C C . ASP A 1 94 ? -9.468 18.194 -67.155 1.00 34.94 94 ASP A C 1
ATOM 721 O O . ASP A 1 94 ? -9.418 19.382 -66.834 1.00 34.94 94 ASP A O 1
ATOM 725 N N . CYS A 1 95 ? -8.616 17.305 -66.647 1.00 30.19 95 CYS A N 1
ATOM 726 C CA . CYS A 1 95 ? -7.376 17.723 -66.013 1.00 30.19 95 CYS A CA 1
ATOM 727 C C . CYS A 1 95 ? -6.347 17.981 -67.116 1.00 30.19 95 CYS A C 1
ATOM 729 O O . CYS A 1 95 ? -5.554 17.117 -67.493 1.00 30.19 95 CYS A O 1
ATOM 731 N N . HIS A 1 96 ? -6.408 19.200 -67.645 1.00 34.19 96 HIS A N 1
ATOM 732 C CA . HIS A 1 96 ? -5.330 19.825 -68.392 1.00 34.19 96 HIS A CA 1
ATOM 733 C C . HIS A 1 96 ? -4.028 19.655 -67.590 1.00 34.19 96 HIS A C 1
ATOM 735 O O . HIS A 1 96 ? -3.940 20.092 -66.444 1.00 34.19 96 HIS A O 1
ATOM 741 N N . MET A 1 97 ? -3.049 18.955 -68.162 1.00 43.41 97 MET A N 1
ATOM 742 C CA . MET A 1 97 ? -1.697 18.841 -67.618 1.00 43.41 97 MET A CA 1
ATOM 743 C C . MET A 1 97 ? -0.990 20.192 -67.757 1.00 43.41 97 MET A C 1
ATOM 745 O O . MET A 1 97 ? -0.746 20.612 -68.889 1.00 43.41 97 MET A O 1
ATOM 749 N N . PRO A 1 98 ? -0.525 20.830 -66.672 1.00 33.56 98 PRO A N 1
ATOM 750 C CA . PRO A 1 98 ? 0.709 21.575 -66.756 1.00 33.56 98 PRO A CA 1
ATOM 751 C C . PRO A 1 98 ? 1.844 20.556 -66.607 1.00 33.56 98 PRO A C 1
ATOM 753 O O . PRO A 1 98 ? 2.104 20.048 -65.515 1.00 33.56 98 PRO A O 1
ATOM 756 N N . MET A 1 99 ? 2.526 20.247 -67.713 1.00 41.69 99 MET A N 1
ATOM 757 C CA . MET A 1 99 ? 3.884 19.706 -67.653 1.00 41.69 99 MET A CA 1
ATOM 758 C C . MET A 1 99 ? 4.780 20.782 -67.037 1.00 41.69 99 MET A C 1
ATOM 760 O O . MET A 1 99 ? 5.374 21.597 -67.732 1.00 41.69 99 MET A O 1
ATOM 764 N N . ALA A 1 100 ? 4.831 20.832 -65.712 1.00 38.75 100 ALA A N 1
ATOM 765 C CA . ALA A 1 100 ? 5.767 21.673 -64.997 1.00 38.75 100 ALA A CA 1
ATOM 766 C C . ALA A 1 100 ? 6.064 21.045 -63.637 1.00 38.75 100 ALA A C 1
ATOM 768 O O . ALA A 1 100 ? 5.192 20.959 -62.778 1.00 38.75 100 ALA A O 1
ATOM 769 N N . ARG A 1 101 ? 7.348 20.702 -63.465 1.00 35.81 101 ARG A N 1
ATOM 770 C CA . ARG A 1 101 ? 8.037 20.343 -62.215 1.00 35.81 101 ARG A CA 1
ATOM 771 C C . ARG A 1 101 ? 7.971 18.867 -61.804 1.00 35.81 101 ARG A C 1
ATOM 773 O O . ARG A 1 101 ? 7.465 18.517 -60.746 1.00 35.81 101 ARG A O 1
ATOM 780 N N . PHE A 1 102 ? 8.674 18.022 -62.564 1.00 41.03 102 PHE A N 1
ATOM 781 C CA . PHE A 1 102 ? 9.475 16.946 -61.958 1.00 41.03 102 PHE A CA 1
ATOM 782 C C . PHE A 1 102 ? 10.602 17.600 -61.134 1.00 41.03 102 PHE A C 1
ATOM 784 O O . PHE A 1 102 ? 11.739 17.709 -61.580 1.00 41.03 102 PHE A O 1
ATOM 791 N N . GLN A 1 103 ? 10.270 18.141 -59.965 1.00 49.94 103 GLN A N 1
ATOM 792 C CA . GLN A 1 103 ? 11.238 18.717 -59.030 1.00 49.94 103 GLN A CA 1
ATOM 793 C C . GLN A 1 103 ? 10.904 18.260 -57.618 1.00 49.94 103 GLN A C 1
ATOM 795 O O . GLN A 1 103 ? 10.395 19.012 -56.798 1.00 49.94 103 GLN A O 1
ATOM 800 N N . SER A 1 104 ? 11.204 16.993 -57.372 1.00 50.88 104 SER A N 1
ATOM 801 C CA . SER A 1 104 ? 11.797 16.551 -56.115 1.00 50.88 104 SER A CA 1
ATOM 802 C C . SER A 1 104 ? 12.341 15.150 -56.370 1.00 50.88 104 SER A C 1
ATOM 804 O O . SER A 1 104 ? 11.585 14.181 -56.376 1.00 50.88 104 SER A O 1
ATOM 806 N N . GLN A 1 105 ? 13.655 15.018 -56.578 1.00 67.12 105 GLN A N 1
ATOM 807 C CA . GLN A 1 105 ? 14.341 13.720 -56.473 1.00 67.12 105 GLN A CA 1
ATOM 808 C C . GLN A 1 105 ? 14.417 13.251 -55.008 1.00 67.12 105 GLN A C 1
ATOM 810 O O . GLN A 1 105 ? 15.264 12.448 -54.646 1.00 67.12 105 GLN A O 1
ATOM 815 N N . GLU A 1 106 ? 13.523 13.749 -54.159 1.00 82.06 106 GLU A N 1
ATOM 816 C CA . GLU A 1 106 ? 13.508 13.604 -52.716 1.00 82.06 106 GLU A CA 1
ATOM 817 C C . GLU A 1 106 ? 12.155 13.043 -52.291 1.00 82.06 106 GLU A C 1
ATOM 819 O O . GLU A 1 106 ? 11.102 13.341 -52.863 1.00 82.06 106 GLU A O 1
ATOM 824 N N . CYS A 1 107 ? 12.180 12.208 -51.266 1.00 87.31 107 CYS A N 1
ATOM 825 C CA . CYS A 1 107 ? 10.993 11.644 -50.663 1.00 87.31 107 CYS A CA 1
ATOM 826 C C . CYS A 1 107 ? 10.312 12.710 -49.804 1.00 87.31 107 CYS A C 1
ATOM 828 O O . CYS A 1 107 ? 10.856 13.104 -48.783 1.00 87.31 107 CYS A O 1
ATOM 830 N N . LEU A 1 108 ? 9.085 13.121 -50.125 1.00 83.56 108 LEU A N 1
ATOM 831 C CA . LEU A 1 108 ? 8.372 14.177 -49.378 1.00 83.56 108 LEU A CA 1
ATOM 832 C C . LEU A 1 108 ? 7.967 13.796 -47.935 1.00 83.56 108 LEU A C 1
ATOM 834 O O . LEU A 1 108 ? 7.314 14.580 -47.253 1.00 83.56 108 LEU A O 1
ATOM 838 N N . ILE A 1 109 ? 8.314 12.589 -47.478 1.00 85.44 109 ILE A N 1
ATOM 839 C CA . ILE A 1 109 ? 8.064 12.114 -46.109 1.00 85.44 109 ILE A CA 1
ATOM 840 C C . ILE A 1 109 ? 9.322 12.273 -45.246 1.00 85.44 109 ILE A C 1
ATOM 842 O O . ILE A 1 109 ? 9.229 12.753 -44.122 1.00 85.44 109 ILE A O 1
ATOM 846 N N . CYS A 1 110 ? 10.493 11.883 -45.761 1.00 87.12 110 CYS A N 1
ATOM 847 C CA . CYS A 1 110 ? 11.761 11.934 -45.021 1.00 87.12 110 CYS A CA 1
ATOM 848 C C . CYS A 1 110 ? 12.757 12.973 -45.558 1.00 87.12 110 CYS A C 1
ATOM 850 O O . CYS A 1 110 ? 13.826 13.133 -44.980 1.00 87.12 110 CYS A O 1
ATOM 852 N N . LEU A 1 111 ? 12.412 13.645 -46.658 1.00 84.38 111 LEU A N 1
ATOM 853 C CA . LEU A 1 111 ? 13.190 14.661 -47.375 1.00 84.38 111 LEU A CA 1
ATOM 854 C C . LEU A 1 111 ? 14.571 14.187 -47.865 1.00 84.38 111 LEU A C 1
ATOM 856 O O . LEU A 1 111 ? 15.419 15.000 -48.204 1.00 84.38 111 LEU A O 1
ATOM 860 N N . ASN A 1 112 ? 14.793 12.870 -47.937 1.00 81.81 112 ASN A N 1
ATOM 861 C CA . ASN A 1 112 ? 16.021 12.274 -48.469 1.00 81.81 112 ASN A CA 1
ATOM 862 C C . ASN A 1 112 ? 15.874 11.900 -49.946 1.00 81.81 112 ASN A C 1
ATOM 864 O O . ASN A 1 112 ? 14.773 11.587 -50.406 1.00 81.81 112 ASN A O 1
ATOM 868 N N . GLU A 1 113 ? 16.995 11.819 -50.660 1.00 81.38 113 GLU A N 1
ATOM 869 C CA . GLU A 1 113 ? 17.038 11.441 -52.075 1.00 81.38 113 GLU A CA 1
ATOM 870 C C . GLU A 1 113 ? 16.403 10.058 -52.361 1.00 81.38 113 GLU A C 1
ATOM 872 O O . GLU A 1 113 ? 16.585 9.066 -51.641 1.00 81.38 113 GLU A O 1
ATOM 877 N N . LEU A 1 114 ? 15.646 9.972 -53.456 1.00 79.25 114 LEU A N 1
ATOM 878 C CA . LEU A 1 114 ? 14.942 8.781 -53.939 1.00 79.25 114 LEU A CA 1
ATOM 879 C C . LEU A 1 114 ? 15.901 7.847 -54.704 1.00 79.25 114 LEU A C 1
ATOM 881 O O . LEU A 1 114 ? 15.724 7.600 -55.892 1.00 79.25 114 LEU A O 1
ATOM 885 N N . GLN A 1 115 ? 16.914 7.310 -54.017 1.00 70.75 115 GLN A N 1
ATOM 886 C CA . GLN A 1 115 ? 17.938 6.453 -54.637 1.00 70.75 115 GLN A CA 1
ATOM 887 C C . GLN A 1 115 ? 17.637 4.946 -54.575 1.00 70.75 115 GLN A C 1
ATOM 889 O O . GLN A 1 115 ? 18.005 4.207 -55.483 1.00 70.75 115 GLN A O 1
ATOM 894 N N . THR A 1 116 ? 17.009 4.452 -53.499 1.00 74.56 116 THR A N 1
ATOM 895 C CA . THR A 1 116 ? 16.809 3.005 -53.274 1.00 74.56 116 THR A CA 1
ATOM 896 C C . THR A 1 116 ? 15.460 2.701 -52.628 1.00 74.56 116 THR A C 1
ATOM 898 O O . THR A 1 116 ? 14.884 3.554 -51.960 1.00 74.56 116 THR A O 1
ATOM 901 N N . ASN A 1 117 ? 14.957 1.471 -52.799 1.00 76.56 117 ASN A N 1
ATOM 902 C CA . ASN A 1 117 ? 13.708 0.986 -52.189 1.00 76.56 117 ASN A CA 1
ATOM 903 C C . ASN A 1 117 ? 12.507 1.906 -52.448 1.00 76.56 117 ASN A C 1
ATOM 905 O O . ASN A 1 117 ? 11.831 2.347 -51.518 1.00 76.56 117 ASN A O 1
ATOM 909 N N . LEU A 1 118 ? 12.256 2.210 -53.717 1.00 85.44 118 LEU A N 1
ATOM 910 C CA . LEU A 1 118 ? 11.200 3.121 -54.138 1.00 85.44 118 LEU A CA 1
ATOM 911 C C . LEU A 1 118 ? 9.849 2.407 -54.217 1.00 85.44 118 LEU A C 1
ATOM 913 O O . LEU A 1 118 ? 9.773 1.203 -54.450 1.00 85.44 118 LEU A O 1
ATOM 917 N N . ALA A 1 119 ? 8.769 3.153 -54.030 1.00 86.06 119 ALA A N 1
ATOM 918 C CA . ALA A 1 119 ? 7.411 2.661 -54.165 1.00 86.06 119 ALA A CA 1
ATOM 919 C C . ALA A 1 119 ? 6.491 3.746 -54.722 1.00 86.06 119 ALA A C 1
ATOM 921 O O . ALA A 1 119 ? 6.521 4.891 -54.268 1.00 86.06 119 ALA A O 1
ATOM 922 N N . ALA A 1 120 ? 5.651 3.364 -55.683 1.00 88.12 120 ALA A N 1
ATOM 923 C CA . ALA A 1 120 ? 4.613 4.216 -56.241 1.00 88.12 120 ALA A CA 1
ATOM 924 C C . ALA A 1 120 ? 3.246 3.877 -55.641 1.00 88.12 120 ALA A C 1
ATOM 926 O O . ALA A 1 120 ? 2.880 2.709 -55.480 1.00 88.12 120 ALA A O 1
ATOM 927 N N . VAL A 1 121 ? 2.473 4.916 -55.340 1.00 86.06 121 VAL A N 1
ATOM 928 C CA . VAL A 1 121 ? 1.053 4.804 -54.983 1.00 86.06 121 VAL A CA 1
ATOM 929 C C . VAL A 1 121 ? 0.218 4.830 -56.268 1.00 86.06 121 VAL A C 1
ATOM 931 O O . VAL A 1 121 ? 0.620 5.454 -57.243 1.00 86.06 121 VAL A O 1
ATOM 934 N N . GLN A 1 122 ? -0.984 4.248 -56.266 1.00 81.25 122 GLN A N 1
ATOM 935 C CA . GLN A 1 122 ? -1.973 4.292 -57.367 1.00 81.25 122 GLN A CA 1
ATOM 936 C C . GLN A 1 122 ? -2.172 5.641 -58.076 1.00 81.25 122 GLN A C 1
ATOM 938 O O . GLN A 1 122 ? -2.583 5.688 -59.230 1.00 81.25 122 GLN A O 1
ATOM 943 N N . CYS A 1 123 ? -1.930 6.747 -57.378 1.00 84.19 123 CYS A N 1
ATOM 944 C CA . CYS A 1 123 ? -2.034 8.094 -57.927 1.00 84.19 123 CYS A CA 1
ATOM 945 C C . CYS A 1 123 ? -0.793 8.555 -58.711 1.00 84.19 123 CYS A C 1
ATOM 947 O O . CYS A 1 123 ? -0.812 9.667 -59.228 1.00 84.19 123 CYS A O 1
ATOM 949 N N . GLY A 1 124 ? 0.262 7.738 -58.777 1.00 83.69 124 GLY A N 1
ATOM 950 C CA . GLY A 1 124 ? 1.512 8.010 -59.488 1.00 83.69 124 GLY A CA 1
ATOM 951 C C . GLY A 1 124 ? 2.621 8.656 -58.650 1.00 83.69 124 GLY A C 1
ATOM 952 O O . GLY A 1 124 ? 3.720 8.837 -59.159 1.00 83.69 124 GLY A O 1
ATOM 953 N N . HIS A 1 125 ? 2.380 8.991 -57.376 1.00 88.50 125 HIS A N 1
ATOM 954 C CA . HIS A 1 125 ? 3.401 9.602 -56.512 1.00 88.50 125 HIS A CA 1
ATOM 955 C C . HIS A 1 125 ? 4.374 8.560 -55.944 1.00 88.50 125 HIS A C 1
ATOM 957 O O . HIS A 1 125 ? 3.940 7.492 -55.499 1.00 88.50 125 HIS A O 1
ATOM 963 N N . VAL A 1 126 ? 5.670 8.897 -55.934 1.00 87.56 126 VAL A N 1
ATOM 964 C CA . VAL A 1 126 ? 6.782 8.007 -55.562 1.00 87.56 126 VAL A CA 1
ATOM 965 C C . VAL A 1 126 ? 7.404 8.421 -54.226 1.00 87.56 126 VAL A C 1
ATOM 967 O O . VAL A 1 126 ? 7.632 9.601 -53.978 1.00 87.56 126 VAL A O 1
ATOM 970 N N . PHE A 1 127 ? 7.697 7.435 -53.378 1.00 88.50 127 PHE A N 1
ATOM 971 C CA . PHE A 1 127 ? 8.324 7.589 -52.061 1.00 88.50 127 PHE A CA 1
ATOM 972 C C . PHE A 1 127 ? 9.263 6.410 -51.781 1.00 88.50 127 PHE A C 1
ATOM 974 O O . PHE A 1 127 ? 9.262 5.431 -52.527 1.00 88.50 127 PHE A O 1
ATOM 981 N N . HIS A 1 128 ? 10.003 6.427 -50.669 1.00 89.75 128 HIS A N 1
ATOM 982 C CA . HIS A 1 128 ? 10.594 5.188 -50.152 1.00 89.75 128 HIS A CA 1
ATOM 983 C C . HIS A 1 128 ? 9.494 4.240 -49.649 1.00 89.75 128 HIS A C 1
ATOM 985 O O . HIS A 1 128 ? 8.527 4.665 -49.012 1.00 89.75 128 HIS A O 1
ATOM 991 N N . LEU A 1 129 ? 9.669 2.940 -49.887 1.00 86.19 129 LEU A N 1
ATOM 992 C CA . LEU A 1 129 ? 8.728 1.879 -49.522 1.00 86.19 129 LEU A CA 1
ATOM 993 C C . LEU A 1 129 ? 8.401 1.873 -48.024 1.00 86.19 129 LEU A C 1
ATOM 995 O O . LEU A 1 129 ? 7.264 1.603 -47.648 1.00 86.19 129 LEU A O 1
ATOM 999 N N . ILE A 1 130 ? 9.391 2.160 -47.178 1.00 87.94 130 ILE A N 1
ATOM 1000 C CA . ILE A 1 130 ? 9.222 2.219 -45.721 1.00 87.94 130 ILE A CA 1
ATOM 1001 C C . ILE A 1 130 ? 8.387 3.448 -45.352 1.00 87.94 130 ILE A C 1
ATOM 1003 O O . ILE A 1 130 ? 7.344 3.314 -44.718 1.00 87.94 130 ILE A O 1
ATOM 1007 N N . CYS A 1 131 ? 8.774 4.620 -45.860 1.00 88.69 131 CYS A N 1
ATOM 1008 C CA . CYS A 1 131 ? 8.107 5.883 -45.562 1.00 88.69 131 CYS A CA 1
ATOM 1009 C C . CYS A 1 131 ? 6.617 5.866 -45.932 1.00 88.69 131 CYS A C 1
ATOM 1011 O O . CYS A 1 131 ? 5.777 6.315 -45.155 1.00 88.69 131 CYS A O 1
ATOM 1013 N N . ILE A 1 132 ? 6.257 5.317 -47.097 1.00 88.44 132 ILE A N 1
ATOM 1014 C CA . ILE A 1 132 ? 4.846 5.256 -47.502 1.00 88.44 132 ILE A CA 1
ATOM 1015 C C . ILE A 1 132 ? 4.046 4.206 -46.719 1.00 88.44 132 ILE A C 1
ATOM 1017 O O . ILE A 1 132 ?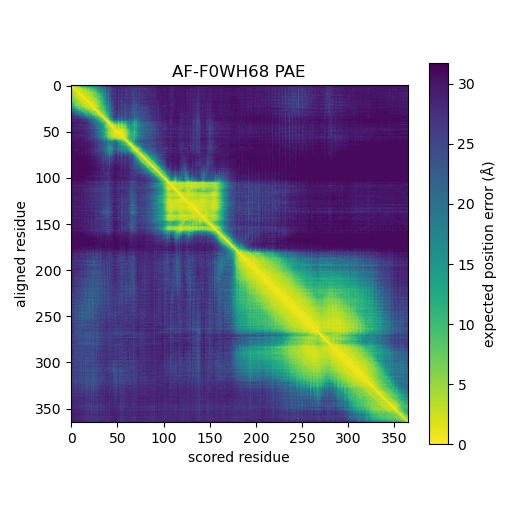 2.852 4.397 -46.486 1.00 88.44 132 ILE A O 1
ATOM 1021 N N . LYS A 1 133 ? 4.684 3.113 -46.276 1.00 87.06 133 LYS A N 1
ATOM 1022 C CA . LYS A 1 133 ? 4.040 2.100 -45.424 1.00 87.06 133 LYS A CA 1
ATOM 1023 C C . LYS A 1 133 ? 3.687 2.666 -44.052 1.00 87.06 133 LYS A C 1
ATOM 1025 O O . LYS A 1 133 ? 2.558 2.457 -43.614 1.00 87.06 133 LYS A O 1
ATOM 1030 N N . GLU A 1 134 ? 4.610 3.400 -43.435 1.00 88.56 134 GLU A N 1
ATOM 1031 C CA . GLU A 1 134 ? 4.383 4.090 -42.160 1.00 88.56 134 GLU A CA 1
ATOM 1032 C C . GLU A 1 134 ? 3.292 5.155 -42.306 1.00 88.56 134 GLU A C 1
ATOM 1034 O O . GLU A 1 134 ? 2.330 5.170 -41.544 1.00 88.56 134 GLU A O 1
ATOM 1039 N N . ALA A 1 135 ? 3.345 5.983 -43.356 1.00 86.94 135 ALA A N 1
ATOM 1040 C CA . ALA A 1 135 ? 2.309 6.989 -43.603 1.00 86.94 135 ALA A CA 1
ATOM 1041 C C . ALA A 1 135 ? 0.896 6.374 -43.711 1.00 86.94 135 ALA A C 1
ATOM 1043 O O . ALA A 1 135 ? -0.074 6.939 -43.199 1.00 86.94 135 ALA A O 1
ATOM 1044 N N . PHE A 1 136 ? 0.779 5.192 -44.327 1.00 87.06 136 PHE A N 1
ATOM 1045 C CA . PHE A 1 136 ? -0.495 4.481 -44.486 1.00 87.06 136 PHE A CA 1
ATOM 1046 C C . PHE A 1 136 ? -0.993 3.784 -43.214 1.00 87.06 136 PHE A C 1
ATOM 1048 O O . PHE A 1 136 ? -2.172 3.423 -43.161 1.00 87.06 136 PHE A O 1
ATOM 1055 N N . GLU A 1 137 ? -0.140 3.597 -42.203 1.00 85.12 137 GLU A N 1
ATOM 1056 C CA . GLU A 1 137 ? -0.556 3.125 -40.876 1.00 85.12 137 GLU A CA 1
ATOM 1057 C C . GLU A 1 137 ? -1.328 4.210 -40.124 1.00 85.12 137 GLU A C 1
ATOM 1059 O O . GLU A 1 137 ? -2.329 3.906 -39.478 1.00 85.12 137 GLU A O 1
ATOM 1064 N N . TYR A 1 138 ? -0.953 5.480 -40.307 1.00 84.06 138 TYR A N 1
ATOM 1065 C CA . TYR A 1 138 ? -1.670 6.611 -39.716 1.00 84.06 138 TYR A CA 1
ATOM 1066 C C . TYR A 1 138 ? -2.908 7.015 -40.527 1.00 84.06 138 TYR A C 1
ATOM 1068 O O . TYR A 1 138 ? -3.997 7.167 -39.970 1.00 84.06 138 TYR A O 1
ATOM 1076 N N . LYS A 1 139 ? -2.774 7.210 -41.849 1.00 84.00 139 LYS A N 1
ATOM 1077 C CA . LYS A 1 139 ? -3.888 7.598 -42.735 1.00 84.00 139 LYS A CA 1
ATOM 1078 C C . LYS A 1 139 ? -3.754 6.936 -44.105 1.00 84.00 139 LYS A C 1
ATOM 1080 O O . LYS A 1 139 ? -2.761 7.112 -44.798 1.00 84.00 139 LYS A O 1
ATOM 1085 N N . LYS A 1 140 ? -4.808 6.247 -44.554 1.00 83.94 140 LYS A N 1
ATOM 1086 C CA . LYS A 1 140 ? -4.879 5.547 -45.858 1.00 83.94 140 LYS A CA 1
ATOM 1087 C C . LYS A 1 140 ? -5.099 6.501 -47.047 1.00 83.94 140 LYS A C 1
ATOM 1089 O O . LYS A 1 140 ? -6.037 6.342 -47.831 1.00 83.94 140 LYS A O 1
ATOM 1094 N N . GLN A 1 141 ? -4.284 7.546 -47.144 1.00 87.38 141 GLN A N 1
ATOM 1095 C CA . GLN A 1 141 ? -4.366 8.589 -48.167 1.00 87.38 141 GLN A CA 1
ATOM 1096 C C . GLN A 1 141 ? -2.964 8.952 -48.660 1.00 87.38 141 GLN A C 1
ATOM 1098 O O . GLN A 1 141 ? -2.008 8.954 -47.889 1.00 87.38 141 GLN A O 1
ATOM 1103 N N . CYS A 1 142 ? -2.836 9.286 -49.945 1.00 86.88 142 CYS A N 1
ATOM 1104 C CA . CYS A 1 142 ? -1.567 9.766 -50.492 1.00 86.88 142 CYS A CA 1
ATOM 1105 C C . CYS A 1 142 ? -1.158 11.113 -49.852 1.00 86.88 142 CYS A C 1
ATOM 1107 O O . CYS A 1 142 ? -1.965 12.045 -49.889 1.00 86.88 142 CYS A O 1
ATOM 1109 N N . PRO A 1 143 ? 0.089 11.272 -49.365 1.00 85.56 143 PRO A N 1
ATOM 1110 C CA . PRO A 1 143 ? 0.568 12.538 -48.801 1.00 85.56 143 PRO A CA 1
ATOM 1111 C C . PRO A 1 143 ? 0.544 13.723 -49.777 1.00 85.56 143 PRO A C 1
ATOM 1113 O O . PRO A 1 143 ? 0.357 14.855 -49.344 1.00 85.56 143 PRO A O 1
ATOM 1116 N N . VAL A 1 144 ? 0.686 13.474 -51.087 1.00 84.94 144 VAL A N 1
ATOM 1117 C CA . VAL A 1 144 ? 0.710 14.546 -52.100 1.00 84.94 144 VAL A CA 1
ATOM 1118 C C . VAL A 1 144 ? -0.697 14.942 -52.538 1.00 84.94 144 VAL A C 1
ATOM 1120 O O . VAL A 1 144 ? -1.080 16.102 -52.447 1.00 84.94 144 VAL A O 1
ATOM 1123 N N . CYS A 1 145 ? -1.498 13.981 -53.006 1.00 85.00 145 CYS A N 1
ATOM 1124 C CA . CYS A 1 145 ? -2.777 14.282 -53.658 1.00 85.00 145 CYS A CA 1
ATOM 1125 C C . CYS A 1 145 ? -4.016 13.878 -52.851 1.00 85.00 145 CYS A C 1
ATOM 1127 O O . CYS A 1 145 ? -5.126 13.969 -53.370 1.00 85.00 145 CYS A O 1
ATOM 1129 N N . ARG A 1 146 ? -3.841 13.363 -51.625 1.00 83.94 146 ARG A N 1
ATOM 1130 C CA . ARG A 1 146 ? -4.903 12.975 -50.670 1.00 83.94 146 ARG A CA 1
ATOM 1131 C C . ARG A 1 146 ? -5.932 11.953 -51.175 1.00 83.94 146 ARG A C 1
ATOM 1133 O O . ARG A 1 146 ? -6.907 11.667 -50.487 1.00 83.94 146 ARG A O 1
ATOM 1140 N N . LYS A 1 147 ? -5.701 11.345 -52.343 1.00 82.75 147 LYS A N 1
ATOM 1141 C CA . LYS A 1 147 ? -6.525 10.248 -52.870 1.00 82.75 147 LYS A CA 1
ATOM 1142 C C . LYS A 1 147 ? -6.426 9.045 -51.929 1.00 82.75 147 LYS A C 1
ATOM 1144 O O . LYS A 1 147 ? -5.328 8.706 -51.479 1.00 82.75 147 LYS A O 1
ATOM 1149 N N . SER A 1 148 ? -7.564 8.416 -51.635 1.00 77.19 148 SER A N 1
ATOM 1150 C CA . SER A 1 148 ? -7.632 7.213 -50.804 1.00 77.19 148 SER A CA 1
ATOM 1151 C C . SER A 1 148 ? -6.887 6.069 -51.482 1.00 77.19 148 SER A C 1
ATOM 1153 O O . SER A 1 148 ? -7.191 5.731 -52.625 1.00 77.19 148 SER A O 1
ATOM 1155 N N . ALA A 1 149 ? -5.934 5.469 -50.778 1.00 72.94 149 ALA A N 1
ATOM 1156 C CA . ALA A 1 149 ? -5.157 4.342 -51.271 1.00 72.94 149 ALA A CA 1
ATOM 1157 C C . ALA A 1 149 ? -5.036 3.300 -50.156 1.00 72.94 149 ALA A C 1
ATOM 1159 O O . ALA A 1 149 ? -4.780 3.633 -48.999 1.00 72.94 149 ALA A O 1
ATOM 1160 N N . SER A 1 150 ? -5.258 2.032 -50.493 1.00 70.62 150 SER A N 1
ATOM 1161 C CA . SER A 1 150 ? -5.064 0.915 -49.568 1.00 70.62 150 SER A CA 1
ATOM 1162 C C . SER A 1 150 ? -3.640 0.355 -49.688 1.00 70.62 150 SER A C 1
ATOM 1164 O O . SER A 1 150 ? -2.953 0.560 -50.689 1.00 70.62 150 SER A O 1
ATOM 1166 N N . ARG A 1 151 ? -3.181 -0.377 -48.663 1.00 65.19 151 ARG A N 1
ATOM 1167 C CA . ARG A 1 151 ? -1.828 -0.969 -48.609 1.00 65.19 151 ARG A CA 1
ATOM 1168 C C . ARG A 1 151 ? -1.569 -1.976 -49.744 1.00 65.19 151 ARG A C 1
ATOM 1170 O O . ARG A 1 151 ? -0.420 -2.184 -50.110 1.00 65.19 151 ARG A O 1
ATOM 1177 N N . SER A 1 152 ? -2.627 -2.540 -50.333 1.00 70.62 152 SER A N 1
ATOM 1178 C CA . SER A 1 152 ? -2.589 -3.452 -51.488 1.00 70.62 152 SER A CA 1
ATOM 1179 C C . SER A 1 152 ? -2.197 -2.767 -52.803 1.00 70.62 152 SER A C 1
ATOM 1181 O O . SER A 1 152 ? -1.978 -3.438 -53.804 1.00 70.62 152 SER A O 1
ATOM 1183 N N . PHE A 1 153 ? -2.133 -1.435 -52.812 1.00 72.94 153 PHE A N 1
ATOM 1184 C CA . PHE A 1 153 ? -1.935 -0.614 -54.004 1.00 72.94 153 PHE A CA 1
ATOM 1185 C C . PHE A 1 153 ? -0.611 0.162 -53.991 1.00 72.94 153 PHE A C 1
ATOM 1187 O O . PHE A 1 153 ? -0.480 1.197 -54.649 1.00 72.94 153 PHE A O 1
ATOM 1194 N N . ILE A 1 154 ? 0.349 -0.329 -53.205 1.00 83.00 154 ILE A N 1
ATOM 1195 C CA . ILE A 1 154 ? 1.730 0.148 -53.170 1.00 83.00 154 ILE A CA 1
ATOM 1196 C C . ILE A 1 154 ? 2.552 -0.767 -54.079 1.00 83.00 154 ILE A C 1
ATOM 1198 O O . ILE A 1 154 ? 2.742 -1.941 -53.759 1.00 83.00 154 ILE A O 1
ATOM 1202 N N . THR A 1 155 ? 3.058 -0.228 -55.186 1.00 84.75 155 THR A N 1
ATOM 1203 C CA . THR A 1 155 ? 3.896 -0.981 -56.127 1.00 84.75 155 THR A CA 1
ATOM 1204 C C . THR A 1 155 ? 5.365 -0.642 -55.878 1.00 84.75 155 THR A C 1
ATOM 1206 O O . THR A 1 155 ? 5.746 0.515 -56.084 1.00 84.75 155 THR A O 1
ATOM 1209 N N . PRO A 1 156 ? 6.205 -1.594 -55.427 1.00 83.69 156 PRO A N 1
ATOM 1210 C CA . PRO A 1 156 ? 7.637 -1.359 -55.297 1.00 83.69 156 PRO A CA 1
ATOM 1211 C C . PRO A 1 156 ? 8.258 -1.156 -56.683 1.00 83.69 156 PRO A C 1
ATOM 1213 O O . PRO A 1 156 ? 7.977 -1.905 -57.618 1.00 83.69 156 PRO A O 1
ATOM 1216 N N . LEU A 1 157 ? 9.092 -0.129 -56.811 1.00 81.94 157 LEU A N 1
ATOM 1217 C CA . LEU A 1 157 ? 9.828 0.193 -58.024 1.00 81.94 157 LEU A CA 1
ATOM 1218 C C . LEU A 1 157 ? 11.287 -0.247 -57.859 1.00 81.94 157 LEU A C 1
ATOM 1220 O O . LEU A 1 157 ? 11.964 0.156 -56.912 1.00 81.94 157 LEU A O 1
ATOM 1224 N N . PHE A 1 158 ? 11.774 -1.046 -58.805 1.00 71.50 158 PHE A N 1
ATOM 1225 C CA . PHE A 1 158 ? 13.161 -1.506 -58.861 1.00 71.50 158 PHE A CA 1
ATOM 1226 C C . PHE A 1 158 ? 13.908 -0.729 -59.951 1.00 71.50 158 PHE A C 1
ATOM 1228 O O . PHE A 1 158 ? 14.095 -1.228 -61.056 1.00 71.50 158 PHE A O 1
ATOM 1235 N N . LEU A 1 159 ? 14.298 0.514 -59.661 1.00 62.72 159 LEU A N 1
ATOM 1236 C CA . LEU A 1 159 ? 15.229 1.269 -60.503 1.00 62.72 159 LEU A CA 1
ATOM 1237 C C . LEU A 1 159 ? 16.568 1.377 -59.776 1.00 62.72 159 LEU A C 1
ATOM 1239 O O . LEU A 1 159 ? 16.644 1.973 -58.706 1.00 62.72 159 LEU A O 1
ATOM 1243 N N . ASN A 1 160 ? 17.614 0.802 -60.366 1.00 52.16 160 ASN A N 1
ATOM 1244 C CA . ASN A 1 160 ? 18.996 1.050 -59.970 1.00 52.16 160 ASN A CA 1
ATOM 1245 C C . ASN A 1 160 ? 19.571 2.078 -60.951 1.00 52.16 160 ASN A C 1
ATOM 1247 O O . ASN A 1 160 ? 19.970 1.716 -62.051 1.00 52.16 160 ASN A O 1
ATOM 1251 N N . LEU A 1 161 ? 19.593 3.359 -60.581 1.00 57.91 161 LEU A N 1
ATOM 1252 C CA . LEU A 1 161 ? 20.146 4.433 -61.421 1.00 57.91 161 LEU A CA 1
ATOM 1253 C C . LEU A 1 161 ? 21.663 4.599 -61.219 1.00 57.91 161 LEU A C 1
ATOM 1255 O O . LEU A 1 161 ? 22.147 5.705 -61.019 1.00 57.91 161 LEU A O 1
ATOM 1259 N N . ASN A 1 162 ? 22.413 3.495 -61.276 1.00 53.78 162 ASN A N 1
ATOM 1260 C CA . ASN A 1 162 ? 23.880 3.505 -61.250 1.00 53.78 162 ASN A CA 1
ATOM 1261 C C . ASN A 1 162 ? 24.447 2.861 -62.521 1.00 53.78 162 ASN A C 1
ATOM 1263 O O . ASN A 1 162 ? 25.155 1.862 -62.458 1.00 53.78 162 ASN A O 1
ATOM 1267 N N . GLU A 1 163 ? 24.154 3.453 -63.676 1.00 44.38 163 GLU A N 1
ATOM 1268 C CA . GLU A 1 163 ? 24.914 3.225 -64.906 1.00 44.38 163 GLU A CA 1
ATOM 1269 C C . GLU A 1 163 ? 25.178 4.578 -65.570 1.00 44.38 163 GLU A C 1
ATOM 1271 O O . GLU A 1 163 ? 24.294 5.179 -66.175 1.00 44.38 163 GLU A O 1
ATOM 1276 N N . VAL A 1 164 ? 26.412 5.068 -65.441 1.00 40.72 164 VAL A N 1
ATOM 1277 C CA . VAL A 1 164 ? 26.970 6.049 -66.376 1.00 40.72 164 VAL A CA 1
ATOM 1278 C C . VAL A 1 164 ? 28.030 5.302 -67.190 1.00 40.72 164 VAL A C 1
ATOM 1280 O O . VAL A 1 164 ? 29.090 4.986 -66.644 1.00 40.72 164 VAL A O 1
ATOM 1283 N N . PRO A 1 165 ? 27.763 4.972 -68.466 1.00 43.38 165 PRO A N 1
ATOM 1284 C CA . PRO A 1 165 ? 28.763 4.426 -69.373 1.00 43.38 165 PRO A CA 1
ATOM 1285 C C . PRO A 1 165 ? 29.738 5.538 -69.772 1.00 43.38 165 PRO A C 1
ATOM 1287 O O . PRO A 1 165 ? 29.355 6.513 -70.417 1.00 43.38 165 PRO A O 1
ATOM 1290 N N . ALA A 1 166 ? 31.006 5.401 -69.388 1.00 36.75 166 ALA A N 1
ATOM 1291 C CA . ALA A 1 166 ? 32.085 6.224 -69.920 1.00 36.75 166 ALA A CA 1
ATOM 1292 C C . ALA A 1 166 ? 32.424 5.737 -71.339 1.00 36.75 166 ALA A C 1
ATOM 1294 O O . ALA A 1 166 ? 33.011 4.669 -71.513 1.00 36.75 166 ALA A O 1
ATOM 1295 N N . HIS A 1 167 ? 32.023 6.507 -72.349 1.00 39.28 167 HIS A N 1
ATOM 1296 C CA . HIS A 1 167 ? 32.397 6.295 -73.742 1.00 39.28 167 HIS A CA 1
ATOM 1297 C C . HIS A 1 167 ? 33.668 7.083 -74.102 1.00 39.28 167 HIS A C 1
ATOM 1299 O O . HIS A 1 167 ? 33.693 8.298 -73.961 1.00 39.28 167 HIS A O 1
ATOM 1305 N N . ILE A 1 168 ? 34.643 6.328 -74.628 1.00 45.41 168 ILE A N 1
ATOM 1306 C CA . ILE A 1 168 ? 35.491 6.600 -75.806 1.00 45.41 168 ILE A CA 1
ATOM 1307 C C . ILE A 1 168 ? 36.487 7.769 -75.729 1.00 45.41 168 ILE A C 1
ATOM 1309 O O . ILE A 1 168 ? 36.106 8.907 -75.959 1.00 45.41 168 ILE A O 1
ATOM 1313 N N . GLU A 1 169 ? 37.779 7.428 -75.631 1.00 37.53 169 GLU A N 1
ATOM 1314 C CA . GLU A 1 169 ? 38.833 7.996 -76.492 1.00 37.53 169 GLU A CA 1
ATOM 1315 C C . GLU A 1 169 ? 39.806 6.865 -76.901 1.00 37.53 169 GLU A C 1
ATOM 1317 O O . GLU A 1 169 ? 40.528 6.304 -76.075 1.00 37.53 169 GLU A O 1
ATOM 1322 N N . GLU A 1 170 ? 39.758 6.477 -78.180 1.00 44.28 170 GLU A N 1
ATOM 1323 C CA . GLU A 1 170 ? 40.813 5.739 -78.884 1.00 44.28 170 GLU A CA 1
ATOM 1324 C C . GLU A 1 170 ? 41.887 6.737 -79.341 1.00 44.28 170 GLU A C 1
ATOM 1326 O O . GLU A 1 170 ? 41.521 7.804 -79.820 1.00 44.28 170 GLU A O 1
ATOM 1331 N N . GLU A 1 171 ? 43.179 6.382 -79.260 1.00 35.12 171 GLU A N 1
ATOM 1332 C CA . GLU A 1 171 ? 44.079 6.387 -80.430 1.00 35.12 171 GLU A CA 1
ATOM 1333 C C . GLU A 1 171 ? 45.530 5.921 -80.131 1.00 35.12 171 GLU A C 1
ATOM 1335 O O . GLU A 1 171 ? 46.201 6.399 -79.218 1.00 35.12 171 GLU A O 1
ATOM 1340 N N . ASN A 1 172 ? 46.006 5.047 -81.034 1.00 36.28 172 ASN A N 1
ATOM 1341 C CA . ASN A 1 172 ? 47.384 4.779 -81.497 1.00 36.28 172 ASN A CA 1
ATOM 1342 C C . ASN A 1 172 ? 48.264 3.636 -80.892 1.00 36.28 172 ASN A C 1
ATOM 1344 O O . ASN A 1 172 ? 48.795 3.689 -79.788 1.00 36.28 172 ASN A O 1
ATOM 1348 N N . SER A 1 173 ? 48.427 2.618 -81.763 1.00 39.44 173 SER A N 1
ATOM 1349 C CA . SER A 1 173 ? 49.256 1.380 -81.867 1.00 39.44 173 SER A CA 1
ATOM 1350 C C . SER A 1 173 ? 50.787 1.557 -81.628 1.00 39.44 173 SER A C 1
ATOM 1352 O O . SER A 1 173 ? 51.198 2.711 -81.545 1.00 39.44 173 SER A O 1
ATOM 1354 N N . PRO A 1 174 ? 51.697 0.530 -81.643 1.00 48.84 174 PRO A N 1
ATOM 1355 C CA . PRO A 1 174 ? 51.555 -0.902 -81.983 1.00 48.84 174 PRO A CA 1
ATOM 1356 C C . PRO A 1 174 ? 52.322 -1.903 -81.063 1.00 48.84 174 PRO A C 1
ATOM 1358 O O . PRO A 1 174 ? 52.964 -1.537 -80.084 1.00 48.84 174 PRO A O 1
ATOM 1361 N N . VAL A 1 175 ? 52.321 -3.180 -81.479 1.00 42.78 175 VAL A N 1
ATOM 1362 C CA . VAL A 1 175 ? 53.329 -4.250 -81.261 1.00 42.78 175 VAL A CA 1
ATOM 1363 C C . VAL A 1 175 ? 52.823 -5.472 -80.478 1.00 42.78 175 VAL A C 1
ATOM 1365 O O . VAL A 1 175 ? 52.687 -5.504 -79.255 1.00 42.78 175 VAL A O 1
ATOM 1368 N N . ALA A 1 176 ? 52.592 -6.523 -81.264 1.00 41.22 176 ALA A N 1
ATOM 1369 C CA . ALA A 1 176 ? 52.242 -7.874 -80.874 1.00 41.22 176 ALA A CA 1
ATOM 1370 C C . ALA A 1 176 ? 53.391 -8.564 -80.121 1.00 41.22 176 ALA A C 1
ATOM 1372 O O . ALA A 1 176 ? 54.346 -9.034 -80.731 1.00 41.22 176 ALA A O 1
ATOM 1373 N N . ALA A 1 177 ? 53.263 -8.637 -78.797 1.00 47.69 177 ALA A N 1
ATOM 1374 C CA . ALA A 1 177 ? 53.945 -9.605 -77.934 1.00 47.69 177 ALA A CA 1
ATOM 1375 C C . ALA A 1 177 ? 53.306 -9.601 -76.531 1.00 47.69 177 ALA A C 1
ATOM 1377 O O . ALA A 1 177 ? 53.997 -9.312 -75.557 1.00 47.69 177 ALA A O 1
ATOM 1378 N N . SER A 1 178 ? 51.981 -9.765 -76.379 1.00 52.81 178 SER A N 1
ATOM 1379 C CA . SER A 1 178 ? 51.405 -9.428 -75.063 1.00 52.81 178 SER A CA 1
ATOM 1380 C C . SER A 1 178 ? 49.977 -9.853 -74.724 1.00 52.81 178 SER A C 1
ATOM 1382 O O . SER A 1 178 ? 49.533 -9.413 -73.668 1.00 52.81 178 SER A O 1
ATOM 1384 N N . THR A 1 179 ? 49.243 -10.677 -75.480 1.00 53.44 179 THR A N 1
ATOM 1385 C CA . THR A 1 179 ? 47.845 -11.021 -75.106 1.00 53.44 179 THR A CA 1
ATOM 1386 C C . THR A 1 179 ? 47.742 -11.578 -73.681 1.00 53.44 179 THR A C 1
ATOM 1388 O O . THR A 1 179 ? 46.916 -11.109 -72.899 1.00 53.44 179 THR A O 1
ATOM 1391 N N . ASP A 1 180 ? 48.675 -12.443 -73.278 1.00 54.88 180 ASP A N 1
ATOM 1392 C CA . ASP A 1 180 ? 48.749 -12.943 -71.900 1.00 54.88 180 ASP A CA 1
ATOM 1393 C C . ASP A 1 180 ? 49.199 -11.865 -70.904 1.00 54.88 180 ASP A C 1
ATOM 1395 O O . ASP A 1 180 ? 48.664 -11.765 -69.804 1.00 54.88 180 ASP A O 1
ATOM 1399 N N . THR A 1 181 ? 50.124 -10.979 -71.279 1.00 61.97 181 THR A N 1
ATOM 1400 C CA . THR A 1 181 ? 50.597 -9.910 -70.378 1.00 61.97 181 THR A CA 1
ATOM 1401 C C . THR A 1 181 ? 49.584 -8.771 -70.202 1.00 61.97 181 THR A C 1
ATOM 1403 O O . THR A 1 181 ? 49.543 -8.164 -69.135 1.00 61.97 181 THR A O 1
ATOM 1406 N N . ALA A 1 182 ? 48.741 -8.487 -71.199 1.00 63.03 182 ALA A N 1
ATOM 1407 C CA . ALA A 1 182 ? 47.667 -7.498 -71.136 1.00 63.03 182 ALA A CA 1
ATOM 1408 C C . ALA A 1 182 ? 46.501 -8.021 -70.288 1.00 63.03 182 ALA A C 1
ATOM 1410 O O . ALA A 1 182 ? 46.018 -7.309 -69.406 1.00 63.03 182 ALA A O 1
ATOM 1411 N N . ASN A 1 183 ? 46.141 -9.297 -70.461 1.00 77.44 183 ASN A N 1
ATOM 1412 C CA . ASN A 1 183 ? 45.174 -9.984 -69.608 1.00 77.44 183 ASN A CA 1
ATOM 1413 C C . ASN A 1 183 ? 45.668 -10.056 -68.156 1.00 77.44 183 ASN A C 1
ATOM 1415 O O . ASN A 1 183 ? 44.923 -9.714 -67.242 1.00 77.44 183 ASN A O 1
ATOM 1419 N N . VAL A 1 184 ? 46.946 -10.387 -67.928 1.00 78.50 184 VAL A N 1
ATOM 1420 C CA . VAL A 1 184 ? 47.563 -10.374 -66.589 1.00 78.50 184 VAL A CA 1
ATOM 1421 C C . VAL A 1 184 ? 47.614 -8.958 -66.000 1.00 78.50 184 VAL A C 1
ATOM 1423 O O . VAL A 1 184 ? 47.339 -8.786 -64.813 1.00 78.50 184 VAL A O 1
ATOM 1426 N N . ARG A 1 185 ? 47.901 -7.912 -66.787 1.00 78.69 185 ARG A N 1
ATOM 1427 C CA . ARG A 1 185 ? 47.852 -6.507 -66.327 1.00 78.69 185 ARG A CA 1
ATOM 1428 C C . ARG A 1 185 ? 46.434 -6.066 -65.950 1.00 78.69 185 ARG A C 1
ATOM 1430 O O . ARG A 1 185 ? 46.262 -5.432 -64.913 1.00 78.69 185 ARG A O 1
ATOM 1437 N N . SER A 1 186 ? 45.427 -6.450 -66.733 1.00 81.00 186 SER A N 1
ATOM 1438 C CA . SER A 1 186 ? 44.015 -6.184 -66.433 1.00 81.00 186 SER A CA 1
ATOM 1439 C C . SER A 1 186 ? 43.557 -6.914 -65.162 1.00 81.00 186 SER A C 1
ATOM 1441 O O . SER A 1 186 ? 43.050 -6.288 -64.230 1.00 81.00 186 SER A O 1
ATOM 1443 N N . LEU A 1 187 ? 43.859 -8.214 -65.041 1.00 84.88 187 LEU A N 1
ATOM 1444 C CA . LEU A 1 187 ? 43.514 -9.007 -63.855 1.00 84.88 187 LEU A CA 1
ATOM 1445 C C . LEU A 1 187 ? 44.229 -8.501 -62.593 1.00 84.88 187 LEU A C 1
ATOM 1447 O O . LEU A 1 187 ? 43.637 -8.433 -61.517 1.00 84.88 187 LEU A O 1
ATOM 1451 N N . THR A 1 188 ? 45.504 -8.118 -62.707 1.00 86.12 188 THR A N 1
ATOM 1452 C CA . THR A 1 188 ? 46.260 -7.542 -61.584 1.00 86.12 188 THR A CA 1
ATOM 1453 C C . THR A 1 188 ? 45.737 -6.165 -61.185 1.00 86.12 188 THR A C 1
ATOM 1455 O O . THR A 1 188 ? 45.717 -5.862 -59.991 1.00 86.12 188 THR A O 1
ATOM 1458 N N . ALA A 1 189 ? 45.258 -5.347 -62.127 1.00 85.06 189 ALA A N 1
ATOM 1459 C CA . ALA A 1 189 ? 44.563 -4.098 -61.820 1.00 85.06 189 ALA A CA 1
ATOM 1460 C C . ALA A 1 189 ? 43.232 -4.354 -61.092 1.00 85.06 189 ALA A C 1
ATOM 1462 O O . ALA A 1 189 ? 42.973 -3.719 -60.069 1.00 85.06 189 ALA A O 1
ATOM 1463 N N . GLN A 1 190 ? 42.445 -5.340 -61.535 1.00 91.38 190 GLN A N 1
ATOM 1464 C CA . GLN A 1 190 ? 41.193 -5.737 -60.886 1.00 91.38 190 GLN A CA 1
ATOM 1465 C C . GLN A 1 190 ? 41.417 -6.271 -59.462 1.00 91.38 190 GLN A C 1
ATOM 1467 O O . GLN A 1 190 ? 40.735 -5.846 -58.530 1.00 91.38 190 GLN A O 1
ATOM 1472 N N . LEU A 1 191 ? 42.423 -7.126 -59.254 1.00 90.25 191 LEU A N 1
ATOM 1473 C CA . LEU A 1 191 ? 42.811 -7.623 -57.927 1.00 90.25 191 LEU A CA 1
ATOM 1474 C C . LEU A 1 191 ? 43.292 -6.498 -57.000 1.00 90.25 191 LEU A C 1
ATOM 1476 O O . LEU A 1 191 ? 42.984 -6.502 -55.807 1.00 90.25 191 LEU A O 1
ATOM 1480 N N . ARG A 1 192 ? 44.031 -5.513 -57.529 1.00 89.62 192 ARG A N 1
ATOM 1481 C CA . ARG A 1 192 ? 44.434 -4.318 -56.767 1.00 89.62 192 ARG A CA 1
ATOM 1482 C C . ARG A 1 192 ? 43.216 -3.496 -56.357 1.00 89.62 192 ARG A C 1
ATOM 1484 O O . ARG A 1 192 ? 43.126 -3.119 -55.191 1.00 89.62 192 ARG A O 1
ATOM 1491 N N . TRP A 1 193 ? 42.268 -3.283 -57.267 1.00 88.88 193 TRP A N 1
ATOM 1492 C CA . TRP A 1 193 ? 41.010 -2.592 -56.978 1.00 88.88 193 TRP A CA 1
ATOM 1493 C C . TRP A 1 193 ? 40.198 -3.313 -55.901 1.00 88.88 193 TRP A C 1
ATOM 1495 O O . TRP A 1 193 ? 39.815 -2.708 -54.899 1.00 88.88 193 TRP A O 1
ATOM 1505 N N . GLN A 1 194 ? 40.028 -4.628 -56.041 1.00 93.00 194 GLN A N 1
ATOM 1506 C CA . GLN A 1 194 ? 39.331 -5.459 -55.063 1.00 93.00 194 GLN A CA 1
ATOM 1507 C C . GLN A 1 194 ? 40.029 -5.429 -53.695 1.00 93.00 194 GLN A C 1
ATOM 1509 O O . GLN A 1 194 ? 39.372 -5.328 -52.660 1.00 93.00 194 GLN A O 1
ATOM 1514 N N . LYS A 1 195 ? 41.368 -5.441 -53.660 1.00 94.31 195 LYS A N 1
ATOM 1515 C CA . LYS A 1 195 ? 42.146 -5.309 -52.421 1.00 94.31 195 LYS A CA 1
ATOM 1516 C C . LYS A 1 195 ? 41.935 -3.950 -51.753 1.00 94.31 195 LYS A C 1
ATOM 1518 O O . LYS A 1 195 ? 41.729 -3.912 -50.542 1.00 94.31 195 LYS A O 1
ATOM 1523 N N . VAL A 1 196 ? 41.956 -2.855 -52.513 1.00 92.94 196 VAL A N 1
ATOM 1524 C CA . VAL A 1 196 ? 41.693 -1.502 -51.992 1.00 92.94 196 VAL A CA 1
ATOM 1525 C C . VAL A 1 196 ? 40.260 -1.394 -51.461 1.00 92.94 196 VAL A C 1
ATOM 1527 O O . VAL A 1 196 ? 40.049 -0.864 -50.371 1.00 92.94 196 VAL A O 1
ATOM 1530 N N . GLN A 1 197 ? 39.282 -1.979 -52.155 1.00 93.69 197 GLN A N 1
ATOM 1531 C CA . GLN A 1 197 ? 37.889 -2.040 -51.707 1.00 93.69 197 GLN A CA 1
ATOM 1532 C C . GLN A 1 197 ? 37.738 -2.832 -50.398 1.00 93.69 197 GLN A C 1
ATOM 1534 O O . GLN A 1 197 ? 37.106 -2.356 -49.452 1.00 93.69 197 GLN A O 1
ATOM 1539 N N . MET A 1 198 ? 38.374 -4.002 -50.298 1.00 87.88 198 MET A N 1
ATOM 1540 C CA . MET A 1 198 ? 38.395 -4.807 -49.072 1.00 87.88 198 MET A CA 1
ATOM 1541 C C . MET A 1 198 ? 39.098 -4.075 -47.922 1.00 87.88 198 MET A C 1
ATOM 1543 O O . MET A 1 198 ? 38.641 -4.119 -46.778 1.00 87.88 198 MET A O 1
ATOM 1547 N N . GLN A 1 199 ? 40.179 -3.346 -48.207 1.00 93.56 199 GLN A N 1
ATOM 1548 C CA . GLN A 1 199 ? 40.859 -2.510 -47.219 1.00 93.56 199 GLN A CA 1
ATOM 1549 C C . GLN A 1 199 ? 39.960 -1.366 -46.735 1.00 93.56 199 GLN A C 1
ATOM 1551 O O . GLN A 1 199 ? 39.843 -1.172 -45.523 1.00 93.56 199 GLN A O 1
ATOM 1556 N N . ALA A 1 200 ? 39.258 -0.673 -47.633 1.00 91.69 200 ALA A N 1
ATOM 1557 C CA . ALA A 1 200 ? 38.302 0.374 -47.274 1.00 91.69 200 ALA A CA 1
ATOM 1558 C C . ALA A 1 200 ? 37.162 -0.170 -46.391 1.00 91.69 200 ALA A C 1
ATOM 1560 O O . ALA A 1 200 ? 36.838 0.419 -45.354 1.00 91.69 200 ALA A O 1
ATOM 1561 N N . GLN A 1 201 ? 36.614 -1.342 -46.730 1.00 94.44 201 GLN A N 1
ATOM 1562 C CA . GLN A 1 201 ? 35.622 -2.028 -45.897 1.00 94.44 201 GLN A CA 1
ATOM 1563 C C . GLN A 1 201 ? 36.193 -2.422 -44.527 1.00 94.44 201 GLN A C 1
ATOM 1565 O O . GLN A 1 201 ? 35.530 -2.224 -43.509 1.00 94.44 201 GLN A O 1
ATOM 1570 N N . SER A 1 202 ? 37.441 -2.895 -44.465 1.00 94.31 202 SER A N 1
ATOM 1571 C CA . SER A 1 202 ? 38.094 -3.249 -43.199 1.00 94.31 202 SER A CA 1
ATOM 1572 C C . SER A 1 202 ? 38.254 -2.045 -42.261 1.00 94.31 202 SER A C 1
ATOM 1574 O O . SER A 1 202 ? 38.048 -2.169 -41.053 1.00 94.31 202 SER A O 1
ATOM 1576 N N . VAL A 1 203 ? 38.557 -0.860 -42.804 1.00 94.81 203 VAL A N 1
ATOM 1577 C CA . VAL A 1 203 ? 38.651 0.385 -42.028 1.00 94.81 203 VAL A CA 1
ATOM 1578 C C . VAL A 1 203 ? 37.272 0.795 -41.515 1.00 94.81 203 VAL A C 1
ATOM 1580 O O . VAL A 1 203 ? 37.143 1.152 -40.343 1.00 94.81 203 VAL A O 1
ATOM 1583 N N . LYS A 1 204 ? 36.226 0.680 -42.343 1.00 95.31 204 LYS A N 1
ATOM 1584 C CA . LYS A 1 204 ? 34.840 0.941 -41.922 1.00 95.31 204 LYS A CA 1
ATOM 1585 C C . LYS A 1 204 ? 34.412 0.012 -40.780 1.00 95.31 204 LYS A C 1
ATOM 1587 O O . LYS A 1 204 ? 33.873 0.488 -39.786 1.00 95.31 204 LYS A O 1
ATOM 1592 N N . ILE A 1 205 ? 34.718 -1.284 -40.873 1.00 95.75 205 ILE A N 1
ATOM 1593 C CA . ILE A 1 205 ? 34.430 -2.273 -39.819 1.00 95.75 205 ILE A CA 1
ATOM 1594 C C . ILE A 1 205 ? 35.190 -1.950 -38.526 1.00 95.75 205 ILE A C 1
ATOM 1596 O O . ILE A 1 205 ? 34.613 -2.052 -37.444 1.00 95.75 205 ILE A O 1
ATOM 1600 N N . LYS A 1 206 ? 36.461 -1.532 -38.612 1.00 96.25 206 LYS A N 1
ATOM 1601 C CA . LYS A 1 206 ? 37.242 -1.112 -37.436 1.00 96.25 206 LYS A CA 1
ATOM 1602 C C . LYS A 1 206 ? 36.593 0.077 -36.727 1.00 96.25 206 LYS A C 1
ATOM 1604 O O . LYS A 1 206 ? 36.341 -0.017 -35.532 1.00 96.25 206 LYS A O 1
ATOM 1609 N N . ARG A 1 207 ? 36.221 1.127 -37.472 1.00 96.06 207 ARG A N 1
ATOM 1610 C CA . ARG A 1 207 ? 35.523 2.299 -36.913 1.00 96.06 207 ARG A CA 1
ATOM 1611 C C . ARG A 1 207 ? 34.223 1.903 -36.219 1.00 96.06 207 ARG A C 1
ATOM 1613 O O . ARG A 1 207 ? 34.010 2.276 -35.075 1.00 96.06 207 ARG A O 1
ATOM 1620 N N . LEU A 1 208 ? 33.392 1.087 -36.870 1.00 96.19 208 LEU A N 1
ATOM 1621 C CA . LEU A 1 208 ? 32.145 0.604 -36.269 1.00 96.19 208 LEU A CA 1
ATOM 1622 C C . LEU A 1 208 ? 32.398 -0.193 -34.984 1.00 96.19 208 LEU A C 1
ATOM 1624 O O . LEU A 1 208 ? 31.690 -0.008 -34.000 1.00 96.19 208 LEU A O 1
ATOM 1628 N N . ARG A 1 209 ? 33.432 -1.039 -34.956 1.00 97.06 209 ARG A N 1
ATOM 1629 C CA . ARG A 1 209 ? 33.809 -1.788 -33.752 1.00 97.06 209 ARG A CA 1
ATOM 1630 C C . ARG A 1 209 ? 34.242 -0.865 -32.615 1.00 97.06 209 ARG A C 1
ATOM 1632 O O . ARG A 1 209 ? 33.882 -1.122 -31.472 1.00 97.06 209 ARG A O 1
ATOM 1639 N N . ASP A 1 210 ? 34.992 0.189 -32.909 1.00 96.19 210 ASP A N 1
ATOM 1640 C CA . ASP A 1 210 ? 35.427 1.141 -31.887 1.00 96.19 210 ASP A CA 1
ATOM 1641 C C . ASP A 1 210 ? 34.256 1.993 -31.373 1.00 96.19 210 ASP A C 1
ATOM 1643 O O . ASP A 1 210 ? 34.129 2.175 -30.165 1.00 96.19 210 ASP A O 1
ATOM 1647 N N . HIS A 1 211 ? 33.319 2.383 -32.243 1.00 97.12 211 HIS A N 1
ATOM 1648 C CA . HIS A 1 211 ? 32.061 3.014 -31.825 1.00 97.12 211 HIS A CA 1
ATOM 1649 C C . HIS A 1 211 ? 31.231 2.089 -30.922 1.00 97.12 211 HIS A C 1
ATOM 1651 O O . HIS A 1 211 ? 30.735 2.526 -29.887 1.00 97.12 211 HIS A O 1
ATOM 1657 N N . LEU A 1 212 ? 31.127 0.797 -31.253 1.00 97.00 212 LEU A N 1
ATOM 1658 C CA . LEU A 1 212 ? 30.438 -0.179 -30.402 1.00 97.00 212 LEU A CA 1
ATOM 1659 C C . LEU A 1 212 ? 31.103 -0.326 -29.028 1.00 97.00 212 LEU A C 1
ATOM 1661 O O . LEU A 1 212 ? 30.399 -0.484 -28.033 1.00 97.00 212 LEU A O 1
ATOM 1665 N N . LYS A 1 213 ? 32.438 -0.239 -28.940 1.00 96.81 213 LYS A N 1
ATOM 1666 C CA . LYS A 1 213 ? 33.137 -0.248 -27.645 1.00 96.81 213 LYS A CA 1
ATOM 1667 C C . LYS A 1 213 ? 32.770 0.973 -26.807 1.00 96.81 213 LYS A C 1
ATOM 1669 O O . LYS A 1 213 ? 32.461 0.799 -25.630 1.00 96.81 213 LYS A O 1
ATOM 1674 N N . ILE A 1 214 ? 32.762 2.166 -27.404 1.00 96.50 214 ILE A N 1
ATOM 1675 C CA . ILE A 1 214 ? 32.391 3.412 -26.717 1.00 96.50 214 ILE A CA 1
ATOM 1676 C C . ILE A 1 214 ? 30.955 3.312 -26.195 1.00 96.50 214 ILE A C 1
ATOM 1678 O O . ILE A 1 214 ? 30.737 3.433 -24.992 1.00 96.50 214 ILE A O 1
ATOM 1682 N N . LEU A 1 215 ? 30.005 2.953 -27.064 1.00 96.44 215 LEU A N 1
ATOM 1683 C CA . LEU A 1 215 ? 28.601 2.779 -26.680 1.00 96.44 215 LEU A CA 1
ATOM 1684 C C . LEU A 1 215 ? 28.427 1.708 -25.592 1.00 96.44 215 LEU A C 1
ATOM 1686 O O . LEU A 1 215 ? 27.615 1.867 -24.684 1.00 96.44 215 LEU A O 1
ATOM 1690 N N . SER A 1 216 ? 29.210 0.624 -25.631 1.00 96.25 216 SER A N 1
ATOM 1691 C CA . SER A 1 216 ? 29.167 -0.406 -24.586 1.00 96.25 216 SER A CA 1
ATOM 1692 C C . SER A 1 216 ? 29.700 0.080 -23.234 1.00 96.25 216 SER A C 1
ATOM 1694 O O . SER A 1 216 ? 29.225 -0.378 -22.195 1.00 96.25 216 SER A O 1
ATOM 1696 N N . ALA A 1 217 ? 30.668 1.001 -23.229 1.00 96.12 217 ALA A N 1
ATOM 1697 C CA . ALA A 1 217 ? 31.188 1.614 -22.012 1.00 96.12 217 ALA A CA 1
ATOM 1698 C C . ALA A 1 217 ? 30.189 2.629 -21.441 1.00 96.12 217 ALA A C 1
ATOM 1700 O O . ALA A 1 217 ? 29.905 2.593 -20.246 1.00 96.12 217 ALA A O 1
ATOM 1701 N N . GLU A 1 218 ? 29.592 3.463 -22.296 1.00 96.62 218 GLU A N 1
ATOM 1702 C CA . GLU A 1 218 ? 28.528 4.395 -21.909 1.00 96.62 218 GLU A CA 1
ATOM 1703 C C . GLU A 1 218 ? 27.328 3.658 -21.317 1.00 96.62 218 GLU A C 1
ATOM 1705 O O . GLU A 1 218 ? 26.841 4.039 -20.253 1.00 96.62 218 GLU A O 1
ATOM 1710 N N . LYS A 1 219 ? 26.903 2.552 -21.940 1.00 96.75 219 LYS A N 1
ATOM 1711 C CA . LYS A 1 219 ? 25.821 1.713 -21.415 1.00 96.75 219 LYS A CA 1
ATOM 1712 C C . LYS A 1 219 ? 26.097 1.257 -19.979 1.00 96.75 219 LYS A C 1
ATOM 1714 O O . LYS A 1 219 ? 25.227 1.405 -19.133 1.00 96.75 219 LYS A O 1
ATOM 1719 N N . LYS A 1 220 ? 27.309 0.777 -19.678 1.00 96.94 220 LYS A N 1
ATOM 1720 C CA . LYS A 1 220 ? 27.678 0.343 -18.316 1.00 96.94 220 LYS A CA 1
ATOM 1721 C C . LYS A 1 220 ? 27.575 1.471 -17.289 1.00 96.94 220 LYS A C 1
ATOM 1723 O O . LYS A 1 220 ? 27.147 1.232 -16.166 1.00 96.94 220 LYS A O 1
ATOM 1728 N N . ILE A 1 221 ? 27.958 2.692 -17.668 1.00 97.00 221 ILE A N 1
ATOM 1729 C CA . ILE A 1 221 ? 27.850 3.868 -16.792 1.00 97.00 221 ILE A CA 1
ATOM 1730 C C . ILE A 1 221 ? 26.377 4.181 -16.505 1.00 97.00 221 ILE A C 1
ATOM 1732 O O . ILE A 1 221 ? 26.018 4.493 -15.370 1.00 97.00 221 ILE A O 1
ATOM 1736 N N . TRP A 1 222 ? 25.519 4.097 -17.523 1.00 96.44 222 TRP A N 1
ATOM 1737 C CA . TRP A 1 222 ? 24.082 4.304 -17.358 1.00 96.44 222 TRP A CA 1
ATOM 1738 C C . TRP A 1 222 ? 23.415 3.200 -16.540 1.00 96.44 222 TRP A C 1
ATOM 1740 O O . TRP A 1 222 ? 22.594 3.522 -15.685 1.00 96.44 222 TRP A O 1
ATOM 1750 N N . ASP A 1 223 ? 23.806 1.941 -16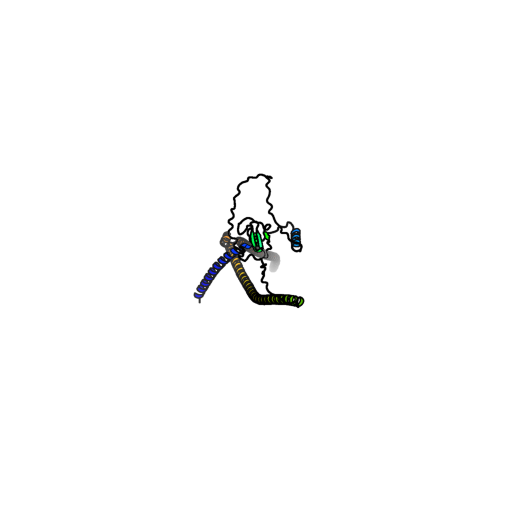.738 1.00 96.88 223 ASP A N 1
ATOM 1751 C CA . ASP A 1 223 ? 23.316 0.805 -15.950 1.00 96.88 223 ASP A CA 1
ATOM 1752 C C . ASP A 1 223 ? 23.653 0.990 -14.457 1.00 96.88 223 ASP A C 1
ATOM 1754 O O . ASP A 1 223 ? 22.797 0.797 -13.596 1.00 96.88 223 ASP A O 1
ATOM 1758 N N . GLU A 1 224 ? 24.863 1.457 -14.133 1.00 97.25 224 GLU A N 1
ATOM 1759 C CA . GLU A 1 224 ? 25.260 1.760 -12.751 1.00 97.25 224 GLU A CA 1
ATOM 1760 C C . GLU A 1 224 ? 24.424 2.898 -12.143 1.00 97.25 224 GLU A C 1
ATOM 1762 O O . GLU A 1 224 ? 23.889 2.767 -11.042 1.00 97.25 224 GLU A O 1
ATOM 1767 N N . LYS A 1 225 ? 24.232 4.000 -12.879 1.00 97.31 225 LYS A N 1
ATOM 1768 C CA . LYS A 1 225 ? 23.363 5.102 -12.431 1.00 97.31 225 LYS A CA 1
ATOM 1769 C C . LYS A 1 225 ? 21.922 4.639 -12.221 1.00 97.31 225 LYS A C 1
ATOM 1771 O O . LYS A 1 225 ? 21.287 5.036 -11.246 1.00 97.31 225 LYS A O 1
ATOM 1776 N N . TYR A 1 226 ? 21.409 3.797 -13.114 1.00 97.31 226 TYR A N 1
ATOM 1777 C CA . TYR A 1 226 ? 20.076 3.221 -12.991 1.00 97.31 226 TYR A CA 1
ATOM 1778 C C . TYR A 1 226 ? 19.954 2.368 -11.724 1.00 97.31 226 TYR A C 1
ATOM 1780 O O . TYR A 1 226 ? 18.995 2.534 -10.972 1.00 97.31 226 TYR A O 1
ATOM 1788 N N . ASN A 1 227 ? 20.951 1.528 -11.433 1.00 96.81 227 ASN A N 1
ATOM 1789 C CA . ASN A 1 227 ? 20.983 0.726 -10.210 1.00 96.81 227 ASN A CA 1
ATOM 1790 C C . ASN A 1 227 ? 20.999 1.603 -8.951 1.00 96.81 227 ASN A C 1
ATOM 1792 O O . ASN A 1 227 ? 20.261 1.329 -8.006 1.00 96.81 227 ASN A O 1
ATOM 1796 N N . GLN A 1 228 ? 21.768 2.694 -8.946 1.00 97.62 228 GLN A N 1
ATOM 1797 C CA . GLN A 1 228 ? 21.785 3.644 -7.827 1.00 97.62 228 GLN A CA 1
ATOM 1798 C C . GLN A 1 228 ? 20.421 4.309 -7.614 1.00 97.62 228 GLN A C 1
ATOM 1800 O O . GLN A 1 228 ? 19.934 4.380 -6.484 1.00 97.62 228 GLN A O 1
ATOM 1805 N N . ILE A 1 229 ? 19.767 4.738 -8.697 1.00 97.12 229 ILE A N 1
ATOM 1806 C CA . ILE A 1 229 ? 18.413 5.303 -8.638 1.00 97.12 229 ILE A CA 1
ATOM 1807 C C . ILE A 1 229 ? 17.410 4.252 -8.145 1.00 97.12 229 ILE A C 1
ATOM 1809 O O . ILE A 1 229 ? 16.548 4.568 -7.325 1.00 97.12 229 ILE A O 1
ATOM 1813 N N . ALA A 1 230 ? 17.526 2.999 -8.589 1.00 97.44 230 ALA A N 1
ATOM 1814 C CA . ALA A 1 230 ? 16.667 1.908 -8.141 1.00 97.44 230 ALA A CA 1
ATOM 1815 C C . ALA A 1 230 ? 16.829 1.635 -6.636 1.00 97.44 230 ALA A C 1
ATOM 1817 O O . ALA A 1 230 ? 15.830 1.528 -5.922 1.00 97.44 230 ALA A O 1
ATOM 1818 N N . LEU A 1 231 ? 18.066 1.607 -6.127 1.00 97.44 231 LEU A N 1
ATOM 1819 C CA . LEU A 1 231 ? 18.340 1.470 -4.694 1.00 97.44 231 LEU A CA 1
ATOM 1820 C C . LEU A 1 231 ? 17.731 2.629 -3.900 1.00 97.44 231 LEU A C 1
ATOM 1822 O O . LEU A 1 231 ? 17.002 2.391 -2.935 1.00 97.44 231 LEU A O 1
ATOM 1826 N N . LEU A 1 232 ? 17.939 3.871 -4.343 1.00 97.62 232 LEU A N 1
ATOM 1827 C CA . LEU A 1 232 ? 17.357 5.042 -3.688 1.00 97.62 232 LEU A CA 1
ATOM 1828 C C . LEU A 1 232 ? 15.823 4.998 -3.702 1.00 97.62 232 LEU A C 1
ATOM 1830 O O . LEU A 1 232 ? 15.194 5.260 -2.679 1.00 97.62 232 LEU A O 1
ATOM 1834 N N . ARG A 1 233 ? 15.213 4.591 -4.822 1.00 97.88 233 ARG A N 1
ATOM 1835 C CA . ARG A 1 233 ? 13.762 4.391 -4.928 1.00 97.88 233 ARG A CA 1
ATOM 1836 C C . ARG A 1 233 ? 13.268 3.383 -3.895 1.00 97.88 233 ARG A C 1
ATOM 1838 O O . ARG A 1 233 ? 12.294 3.666 -3.206 1.00 97.88 233 ARG A O 1
ATOM 1845 N N . THR A 1 234 ? 13.920 2.227 -3.765 1.00 97.00 234 THR A N 1
ATOM 1846 C CA . THR A 1 234 ? 13.514 1.217 -2.769 1.00 97.00 234 THR A CA 1
ATOM 1847 C C . THR A 1 234 ? 13.675 1.723 -1.338 1.00 97.00 234 THR A C 1
ATOM 1849 O O . THR A 1 234 ? 12.789 1.512 -0.513 1.00 97.00 234 THR A O 1
ATOM 1852 N N . TYR A 1 235 ? 14.753 2.455 -1.050 1.00 97.75 235 TYR A N 1
ATOM 1853 C CA . TYR A 1 235 ? 14.973 3.071 0.255 1.00 97.75 235 TYR A CA 1
ATOM 1854 C C . TYR A 1 235 ? 13.870 4.078 0.600 1.00 97.75 235 TYR A C 1
ATOM 1856 O O . TYR A 1 235 ? 13.277 3.995 1.676 1.00 97.75 235 TYR A O 1
ATOM 1864 N N . LEU A 1 236 ? 13.551 4.987 -0.323 1.00 97.69 236 LEU A N 1
ATOM 1865 C CA . LEU A 1 236 ? 12.492 5.976 -0.133 1.00 97.69 236 LEU A CA 1
ATOM 1866 C C . LEU A 1 236 ? 11.124 5.307 0.027 1.00 97.69 236 LEU A C 1
ATOM 1868 O O . LEU A 1 236 ? 10.387 5.663 0.940 1.00 97.69 236 LEU A O 1
ATOM 1872 N N . MET A 1 237 ? 10.814 4.282 -0.770 1.00 96.25 237 MET A N 1
ATOM 1873 C CA . MET A 1 237 ? 9.572 3.512 -0.619 1.00 96.25 237 MET A CA 1
ATOM 1874 C C . MET A 1 237 ? 9.475 2.830 0.753 1.00 96.25 237 MET A C 1
ATOM 1876 O O . MET A 1 237 ? 8.419 2.849 1.386 1.00 96.25 237 MET A O 1
ATOM 1880 N N . ASN A 1 238 ? 10.578 2.289 1.271 1.00 97.50 238 ASN A N 1
ATOM 1881 C CA . ASN A 1 238 ? 10.616 1.722 2.621 1.00 97.50 238 ASN A CA 1
ATOM 1882 C C . ASN A 1 238 ? 10.422 2.789 3.711 1.00 97.50 238 ASN A C 1
ATOM 1884 O O . ASN A 1 238 ? 9.789 2.521 4.731 1.00 97.50 238 ASN A O 1
ATOM 1888 N N . GLN A 1 239 ? 10.926 4.008 3.508 1.00 97.81 239 GLN A N 1
ATOM 1889 C CA . GLN A 1 239 ? 10.672 5.108 4.440 1.00 97.81 239 GLN A CA 1
ATOM 1890 C C . GLN A 1 239 ? 9.211 5.555 4.392 1.00 97.81 239 GLN A C 1
ATOM 1892 O O . GLN A 1 239 ? 8.579 5.660 5.440 1.00 97.81 239 GLN A O 1
ATOM 1897 N N . VAL A 1 240 ? 8.641 5.744 3.200 1.00 97.44 240 VAL A N 1
ATOM 1898 C CA . VAL A 1 240 ? 7.228 6.120 3.033 1.00 97.44 240 VAL A CA 1
ATOM 1899 C C . VAL A 1 240 ? 6.316 5.089 3.693 1.00 97.44 240 VAL A C 1
ATOM 1901 O O . VAL A 1 240 ? 5.447 5.461 4.477 1.00 97.44 240 VAL A O 1
ATOM 1904 N N . THR A 1 241 ? 6.548 3.793 3.469 1.00 97.38 241 THR A N 1
ATOM 1905 C CA . THR A 1 241 ? 5.754 2.736 4.119 1.00 97.38 241 THR A CA 1
ATOM 1906 C C . THR A 1 241 ? 5.915 2.748 5.639 1.00 97.38 241 THR A C 1
ATOM 1908 O O . THR A 1 241 ? 4.923 2.633 6.359 1.00 97.38 241 THR A O 1
ATOM 1911 N N . LYS A 1 242 ? 7.132 2.962 6.157 1.00 96.94 242 LYS A N 1
ATOM 1912 C CA . LYS A 1 242 ? 7.378 3.102 7.599 1.00 96.94 242 LYS A CA 1
ATOM 1913 C C . LYS A 1 242 ? 6.595 4.269 8.202 1.00 96.94 242 LYS A C 1
ATOM 1915 O O . LYS A 1 242 ? 5.932 4.080 9.221 1.00 96.94 242 LYS A O 1
ATOM 1920 N N . TYR A 1 243 ? 6.661 5.455 7.599 1.00 95.81 243 TYR A N 1
ATOM 1921 C CA . TYR A 1 243 ? 5.937 6.626 8.096 1.00 95.81 243 TYR A CA 1
ATOM 1922 C C . TYR A 1 243 ? 4.427 6.460 7.950 1.00 95.81 243 TYR A C 1
ATOM 1924 O O . TYR A 1 243 ? 3.694 6.782 8.885 1.00 95.81 243 TYR A O 1
ATOM 1932 N N . ARG A 1 244 ? 3.961 5.850 6.855 1.00 97.75 244 ARG A N 1
ATOM 1933 C CA . ARG A 1 244 ? 2.544 5.544 6.664 1.00 97.75 244 ARG A CA 1
ATOM 1934 C C . ARG A 1 244 ? 2.001 4.648 7.773 1.00 97.75 244 ARG A C 1
ATOM 1936 O O . ARG A 1 244 ? 0.984 4.976 8.368 1.00 97.75 244 ARG A O 1
ATOM 1943 N N . LEU A 1 245 ? 2.728 3.589 8.135 1.00 96.62 245 LEU A N 1
ATOM 1944 C CA . LEU A 1 245 ? 2.346 2.712 9.246 1.00 96.62 245 LEU A CA 1
ATOM 1945 C C . LEU A 1 245 ? 2.280 3.447 10.593 1.00 96.62 245 LEU A C 1
ATOM 1947 O O . LEU A 1 245 ? 1.451 3.103 11.435 1.00 96.62 245 LEU A O 1
ATOM 1951 N N . VAL A 1 246 ? 3.153 4.430 10.832 1.00 96.94 246 VAL A N 1
ATOM 1952 C CA . VAL A 1 246 ? 3.117 5.242 12.061 1.00 96.94 246 VAL A CA 1
ATOM 1953 C C . VAL A 1 246 ? 1.876 6.130 12.081 1.00 96.94 246 VAL A C 1
ATOM 1955 O O . VAL A 1 246 ? 1.168 6.141 13.089 1.00 96.94 246 VAL A O 1
ATOM 1958 N N . ILE A 1 247 ? 1.584 6.804 10.968 1.00 96.56 247 ILE A N 1
ATOM 1959 C CA . ILE A 1 247 ? 0.391 7.644 10.816 1.00 96.56 247 ILE A CA 1
ATOM 1960 C C . ILE A 1 247 ? -0.872 6.798 10.991 1.00 96.56 247 ILE A C 1
ATOM 1962 O O . ILE A 1 247 ? -1.722 7.140 11.809 1.00 96.56 247 ILE A O 1
ATOM 1966 N N . ASP A 1 248 ? -0.961 5.643 10.328 1.00 95.56 248 ASP A N 1
ATOM 1967 C CA . ASP A 1 248 ? -2.115 4.747 10.441 1.00 95.56 248 ASP A CA 1
ATOM 1968 C C . ASP A 1 248 ? -2.302 4.258 11.888 1.00 95.56 248 ASP A C 1
ATOM 1970 O O . ASP A 1 248 ? -3.425 4.193 12.391 1.00 95.56 248 ASP A O 1
ATOM 1974 N N . ARG A 1 249 ? -1.218 3.945 12.613 1.00 95.94 249 ARG A N 1
ATOM 1975 C CA . ARG A 1 249 ? -1.298 3.582 14.041 1.00 95.94 249 ARG A CA 1
ATOM 1976 C C . ARG A 1 249 ? -1.827 4.730 14.897 1.00 95.94 249 ARG A C 1
ATOM 1978 O O . ARG A 1 249 ? -2.656 4.487 15.774 1.00 95.94 249 ARG A O 1
ATOM 1985 N N . GLN A 1 250 ? -1.356 5.952 14.662 1.00 95.88 250 GLN A N 1
ATOM 1986 C CA . GLN A 1 250 ? -1.811 7.136 15.392 1.00 95.88 250 GLN A CA 1
ATOM 1987 C C . GLN A 1 250 ? -3.277 7.454 15.081 1.00 95.88 250 GLN A C 1
ATOM 1989 O O . GLN A 1 250 ? -4.059 7.635 16.012 1.00 95.88 250 GLN A O 1
ATOM 1994 N N . ALA A 1 251 ? -3.678 7.412 13.810 1.00 93.94 251 ALA A N 1
ATOM 1995 C CA . ALA A 1 251 ? -5.061 7.595 13.382 1.00 93.94 251 ALA A CA 1
ATOM 1996 C C . ALA A 1 251 ? -5.996 6.566 14.038 1.00 93.94 251 ALA A C 1
ATOM 1998 O O . ALA A 1 251 ? -6.996 6.940 14.651 1.00 93.94 251 ALA A O 1
ATOM 1999 N N . ASN A 1 252 ? -5.618 5.282 14.030 1.00 93.31 252 ASN A N 1
ATOM 2000 C CA . ASN A 1 252 ? -6.366 4.224 14.717 1.00 93.31 252 ASN A CA 1
ATOM 2001 C C . ASN A 1 252 ? -6.468 4.461 16.235 1.00 93.31 252 ASN A C 1
ATOM 2003 O O . ASN A 1 252 ? -7.491 4.152 16.851 1.00 93.31 252 ASN A O 1
ATOM 2007 N N . MET A 1 253 ? -5.415 4.988 16.867 1.00 95.31 253 MET A N 1
ATOM 2008 C CA . MET A 1 253 ? -5.439 5.323 18.292 1.00 95.31 253 MET A CA 1
ATOM 2009 C C . MET A 1 253 ? -6.404 6.480 18.576 1.00 95.31 253 MET A C 1
ATOM 2011 O O . MET A 1 253 ? -7.237 6.369 19.476 1.00 95.31 253 MET A O 1
ATOM 2015 N N . ILE A 1 254 ? -6.341 7.553 17.784 1.00 92.38 254 ILE A N 1
ATOM 2016 C CA . ILE A 1 254 ? -7.231 8.716 17.896 1.00 92.38 254 ILE A CA 1
ATOM 2017 C C . ILE A 1 254 ? -8.688 8.295 17.683 1.00 92.38 254 ILE A C 1
ATOM 2019 O O . ILE A 1 254 ? -9.545 8.624 18.503 1.00 92.38 254 ILE A O 1
ATOM 2023 N N . GLN A 1 255 ? -8.965 7.487 16.658 1.00 92.19 255 GLN A N 1
ATOM 2024 C CA . GLN A 1 255 ? -10.298 6.950 16.384 1.00 92.19 255 GLN A CA 1
ATOM 2025 C C . GLN A 1 255 ? -10.832 6.139 17.575 1.00 92.19 255 GLN A C 1
ATOM 2027 O O . GLN A 1 255 ? -11.950 6.362 18.038 1.00 92.19 255 GLN A O 1
ATOM 2032 N N . ARG A 1 256 ? -10.018 5.244 18.154 1.00 92.94 256 ARG A N 1
ATOM 2033 C CA . ARG A 1 256 ? -10.408 4.466 19.345 1.00 92.94 256 ARG A CA 1
ATOM 2034 C C . ARG A 1 256 ? -10.715 5.349 20.550 1.00 92.94 256 ARG A C 1
ATOM 2036 O O . ARG A 1 256 ? -11.675 5.057 21.266 1.00 92.94 256 ARG A O 1
ATOM 2043 N N . LEU A 1 257 ? -9.908 6.382 20.792 1.00 93.25 257 LEU A N 1
ATOM 2044 C CA . LEU A 1 257 ? -10.135 7.336 21.879 1.00 93.25 257 LEU A CA 1
ATOM 2045 C C . LEU A 1 257 ? -11.422 8.133 21.654 1.00 93.25 257 LEU A C 1
ATOM 2047 O O . LEU A 1 257 ? -12.214 8.248 22.587 1.00 93.25 257 LEU A O 1
ATOM 2051 N N . SER A 1 258 ? -11.667 8.594 20.426 1.00 93.44 258 SER A N 1
ATOM 2052 C CA . SER A 1 258 ? -12.899 9.289 20.041 1.00 93.44 258 SER A CA 1
ATOM 2053 C C . SER A 1 258 ? -14.139 8.422 20.282 1.00 93.44 258 SER A C 1
ATOM 2055 O O . SER A 1 258 ? -15.054 8.821 21.002 1.00 93.44 258 SER A O 1
ATOM 2057 N N . ILE A 1 259 ? -14.123 7.169 19.811 1.00 93.31 259 ILE A N 1
ATOM 2058 C CA . ILE A 1 259 ? -15.211 6.209 20.047 1.00 93.31 259 ILE A CA 1
ATOM 2059 C C . ILE A 1 259 ? -15.422 5.978 21.543 1.00 93.31 259 ILE A C 1
ATOM 2061 O O . ILE A 1 259 ? -16.553 5.994 22.019 1.00 93.31 259 ILE A O 1
ATOM 2065 N N . ASN A 1 260 ? -14.351 5.742 22.305 1.00 92.94 260 ASN A N 1
ATOM 2066 C CA . ASN A 1 260 ? -14.473 5.495 23.740 1.00 92.94 260 ASN A CA 1
ATOM 2067 C C . ASN A 1 260 ? -15.027 6.727 24.479 1.00 92.94 260 ASN A C 1
ATOM 2069 O O . ASN A 1 260 ? -15.863 6.560 25.365 1.00 92.94 260 ASN A O 1
ATOM 2073 N N . LYS A 1 261 ? -14.623 7.944 24.089 1.00 93.06 261 LYS A N 1
ATOM 2074 C CA . LYS A 1 261 ? -15.180 9.201 24.608 1.00 93.06 261 LYS A CA 1
ATOM 2075 C C . LYS A 1 261 ? -16.683 9.291 24.326 1.00 93.06 261 LYS A C 1
ATOM 2077 O O . LYS A 1 261 ? -17.453 9.520 25.256 1.00 93.06 261 LYS A O 1
ATOM 2082 N N . ALA A 1 262 ? -17.102 9.034 23.088 1.00 92.81 262 ALA A N 1
ATOM 2083 C CA . ALA A 1 262 ? -18.512 9.054 22.699 1.00 92.81 262 ALA A CA 1
ATOM 2084 C C . ALA A 1 262 ? -19.341 7.994 23.454 1.00 92.81 262 ALA A C 1
ATOM 2086 O O . ALA A 1 262 ? -20.466 8.262 23.871 1.00 92.81 262 ALA A O 1
ATOM 2087 N N . VAL A 1 263 ? -18.777 6.803 23.704 1.00 94.06 263 VAL A N 1
ATOM 2088 C CA . VAL A 1 263 ? -19.420 5.754 24.518 1.00 94.06 263 VAL A CA 1
ATOM 2089 C C . VAL A 1 263 ? -19.635 6.209 25.959 1.00 94.06 263 VAL A C 1
ATOM 2091 O O . VAL A 1 263 ? -20.715 5.984 26.499 1.00 94.06 263 VAL A O 1
ATOM 2094 N N . VAL A 1 264 ? -18.637 6.839 26.587 1.00 91.44 264 VAL A N 1
ATOM 2095 C CA . VAL A 1 264 ? -18.773 7.360 27.958 1.00 91.44 264 VAL A CA 1
ATOM 2096 C C . VAL A 1 264 ? -19.874 8.417 28.011 1.00 91.44 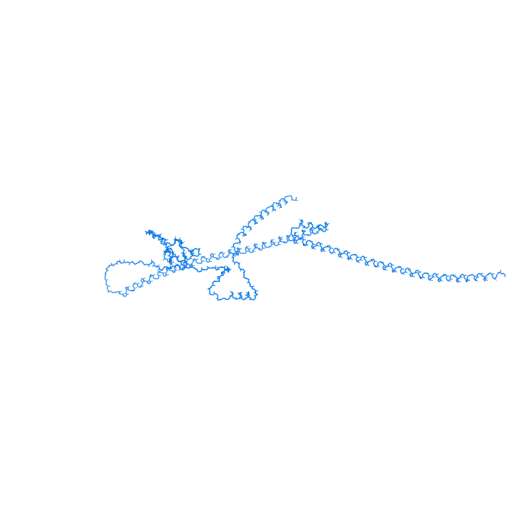264 VAL A C 1
ATOM 2098 O O . VAL A 1 264 ? -20.809 8.281 28.795 1.00 91.44 264 VAL A O 1
ATOM 2101 N N . GLN A 1 265 ? -19.847 9.389 27.097 1.00 91.38 265 GLN A N 1
ATOM 2102 C CA . GLN A 1 265 ? -20.878 10.426 27.029 1.00 91.38 265 GLN A CA 1
ATOM 2103 C C . GLN A 1 265 ? -22.281 9.848 26.790 1.00 91.38 265 GLN A C 1
ATOM 2105 O O . GLN A 1 265 ? -23.247 10.316 27.393 1.00 91.38 265 GLN A O 1
ATOM 2110 N N . LEU A 1 266 ? -22.412 8.813 25.953 1.00 91.94 266 LEU A N 1
ATOM 2111 C CA . LEU A 1 266 ? -23.679 8.108 25.739 1.00 91.94 266 LEU A CA 1
ATOM 2112 C C . LEU A 1 266 ? -24.167 7.400 27.009 1.00 91.94 266 LEU A C 1
ATOM 2114 O O . LEU A 1 266 ? -25.366 7.373 27.282 1.00 91.94 266 LEU A O 1
ATOM 2118 N N . LEU A 1 267 ? -23.268 6.781 27.775 1.00 89.38 267 LEU A N 1
ATOM 2119 C CA . LEU A 1 267 ? -23.638 6.112 29.021 1.00 89.38 267 LEU A CA 1
ATOM 2120 C C . LEU A 1 267 ? -24.110 7.116 30.081 1.00 89.38 267 LEU A C 1
ATOM 2122 O O . LEU A 1 267 ? -25.079 6.807 30.779 1.00 89.38 267 LEU A O 1
ATOM 2126 N N . ASP A 1 268 ? -23.492 8.299 30.130 1.00 90.62 268 ASP A N 1
ATOM 2127 C CA . ASP A 1 268 ? -23.815 9.373 31.074 1.00 90.62 268 ASP A CA 1
ATOM 2128 C C . ASP A 1 268 ? -25.129 10.089 30.721 1.00 90.62 268 ASP A C 1
ATOM 2130 O O . ASP A 1 268 ? -26.030 10.196 31.555 1.00 90.62 268 ASP A O 1
ATOM 2134 N N . THR A 1 269 ? -25.268 10.545 29.472 1.00 90.31 269 THR A N 1
ATOM 2135 C CA . THR A 1 269 ? -26.436 11.321 29.003 1.00 90.31 269 THR A CA 1
ATOM 2136 C C . THR A 1 269 ? -27.634 10.447 28.643 1.00 90.31 269 THR A C 1
ATOM 2138 O O . THR A 1 269 ? -28.769 10.897 28.743 1.00 90.31 269 THR A O 1
ATOM 2141 N N . LYS A 1 270 ? -27.396 9.181 28.268 1.00 85.12 270 LYS A N 1
ATOM 2142 C CA . LYS A 1 270 ? -28.386 8.227 27.726 1.00 85.12 270 LYS A CA 1
ATOM 2143 C C . LYS A 1 270 ? -28.984 8.631 26.372 1.00 85.12 270 LYS A C 1
ATOM 2145 O O . LYS A 1 270 ? -29.887 7.941 25.899 1.00 85.12 270 LYS A O 1
ATOM 2150 N N . ASP A 1 271 ? -28.438 9.658 25.723 1.00 87.31 271 ASP A N 1
ATOM 2151 C CA . ASP A 1 271 ? -28.943 10.194 24.462 1.00 87.31 271 ASP A CA 1
ATOM 2152 C C . ASP A 1 271 ? -28.179 9.645 23.256 1.00 87.31 271 ASP A C 1
ATOM 2154 O O . ASP A 1 271 ? -26.976 9.854 23.098 1.00 87.31 271 ASP A O 1
ATOM 2158 N N . SER A 1 272 ? -28.895 8.994 22.335 1.00 81.25 272 SER A N 1
ATOM 2159 C CA . SER A 1 272 ? -28.291 8.421 21.121 1.00 81.25 272 SER A CA 1
ATOM 2160 C C . SER A 1 272 ? -27.779 9.477 20.132 1.00 81.25 272 SER A C 1
ATOM 2162 O O . SER A 1 272 ? -26.899 9.178 19.328 1.00 81.25 272 SER A O 1
ATOM 2164 N N . ILE A 1 273 ? -28.295 10.710 20.200 1.00 84.06 273 ILE A N 1
ATOM 2165 C CA . ILE A 1 273 ? -27.931 11.825 19.304 1.00 84.06 273 ILE A CA 1
ATOM 2166 C C . ILE A 1 273 ? -26.462 12.236 19.498 1.00 84.06 273 ILE A C 1
ATOM 2168 O O . ILE A 1 273 ? -25.819 12.729 18.573 1.00 84.06 273 ILE A O 1
ATOM 2172 N N . VAL A 1 274 ? -25.897 11.989 20.685 1.00 86.12 274 VAL A N 1
ATOM 2173 C CA . VAL A 1 274 ? -24.487 12.278 20.992 1.00 86.12 274 VAL A CA 1
ATOM 2174 C C . VAL A 1 274 ? -23.546 11.552 20.027 1.00 86.12 274 VAL A C 1
ATOM 2176 O O . VAL A 1 274 ? -22.554 12.127 19.586 1.00 86.12 274 VAL A O 1
ATOM 2179 N N . LEU A 1 275 ? -23.888 10.325 19.622 1.00 85.12 275 LEU A N 1
ATOM 2180 C CA . LEU A 1 275 ? -23.081 9.557 18.674 1.00 85.12 275 LEU A CA 1
ATOM 2181 C C . LEU A 1 275 ? -23.087 10.152 17.266 1.00 85.12 275 LEU A C 1
ATOM 2183 O O . LEU A 1 275 ? -22.082 10.069 16.570 1.00 85.12 275 LEU A O 1
ATOM 2187 N N . GLU A 1 276 ? -24.200 10.744 16.839 1.00 83.88 276 GLU A N 1
ATOM 2188 C CA . GLU A 1 276 ? -24.295 11.383 15.523 1.00 83.88 276 GLU A CA 1
ATOM 2189 C C . GLU A 1 276 ? -23.485 12.678 15.458 1.00 83.88 276 GLU A C 1
ATOM 2191 O O . GLU A 1 276 ? -22.980 13.026 14.392 1.00 83.88 276 GLU A O 1
ATOM 2196 N N . ARG A 1 277 ? -23.333 13.365 16.599 1.00 85.25 277 ARG A N 1
ATOM 2197 C CA . ARG A 1 277 ? -22.531 14.589 16.719 1.00 85.25 277 ARG A CA 1
ATOM 2198 C C . ARG A 1 277 ? -21.032 14.312 16.803 1.00 85.25 277 ARG A C 1
ATOM 2200 O O . ARG A 1 277 ? -20.261 15.011 16.160 1.00 85.25 277 ARG A O 1
ATOM 2207 N N . GLU A 1 278 ? -20.620 13.328 17.603 1.00 83.38 278 GLU A N 1
ATOM 2208 C CA . GLU A 1 278 ? -19.195 13.071 17.871 1.00 83.38 278 GLU A CA 1
ATOM 2209 C C . GLU A 1 278 ? -18.544 12.129 16.844 1.00 83.38 278 GLU A C 1
ATOM 2211 O O . GLU A 1 278 ? -17.326 12.165 16.674 1.00 83.38 278 GLU A O 1
ATOM 2216 N N . LEU A 1 279 ? -19.318 11.280 16.156 1.00 89.62 279 LEU A N 1
ATOM 2217 C CA . LEU A 1 279 ? -18.788 10.311 15.192 1.00 89.62 279 LEU A CA 1
ATOM 2218 C C . LEU A 1 279 ? -19.356 10.575 13.799 1.00 89.62 279 LEU A C 1
ATOM 2220 O O . LEU A 1 279 ? -20.566 10.510 13.582 1.00 89.62 279 LEU A O 1
ATOM 2224 N N . ILE A 1 280 ? -18.470 10.839 12.840 1.00 86.69 280 ILE A N 1
ATOM 2225 C CA . ILE A 1 280 ? -18.834 11.099 11.440 1.00 86.69 280 ILE A CA 1
ATOM 2226 C C . ILE A 1 280 ? -19.163 9.782 10.724 1.00 86.69 280 ILE A C 1
ATOM 2228 O O . ILE A 1 280 ? -20.168 9.702 10.019 1.00 86.69 280 ILE A O 1
ATOM 2232 N N . ASP A 1 281 ? -18.356 8.741 10.945 1.00 90.19 281 ASP A N 1
ATOM 2233 C CA . ASP A 1 281 ? -18.523 7.446 10.287 1.00 90.19 281 ASP A CA 1
ATOM 2234 C C . ASP A 1 281 ? -19.651 6.607 10.929 1.00 90.19 281 ASP A C 1
ATOM 2236 O O . ASP A 1 281 ? -19.651 6.389 12.149 1.00 90.19 281 ASP A O 1
ATOM 2240 N N . PRO A 1 282 ? -20.622 6.094 10.145 1.00 88.56 282 PRO A N 1
ATOM 2241 C CA . PRO A 1 282 ? -21.669 5.219 10.669 1.00 88.56 282 PRO A CA 1
ATOM 2242 C C . PRO A 1 282 ? -21.135 3.895 11.239 1.00 88.56 282 PRO A C 1
ATOM 2244 O O . PRO A 1 282 ? -21.741 3.360 12.172 1.00 88.56 282 PRO A O 1
ATOM 2247 N N . GLY A 1 283 ? -20.014 3.369 10.733 1.00 90.94 283 GLY A N 1
ATOM 2248 C CA . GLY A 1 283 ? -19.380 2.162 11.272 1.00 90.94 283 GLY A CA 1
ATOM 2249 C C . GLY A 1 283 ? -18.920 2.353 12.718 1.00 90.94 283 GLY A C 1
ATOM 2250 O O . GLY A 1 283 ? -19.227 1.533 13.592 1.00 90.94 283 GLY A O 1
ATOM 2251 N N . ASP A 1 284 ? -18.287 3.488 13.000 1.00 92.38 284 ASP A N 1
ATOM 2252 C CA . ASP A 1 284 ? -17.866 3.872 14.348 1.00 92.38 284 ASP A CA 1
ATOM 2253 C C . ASP A 1 284 ? -19.044 4.063 15.306 1.00 92.38 284 ASP A C 1
ATOM 2255 O O . ASP A 1 284 ? -18.965 3.648 16.467 1.00 92.38 284 ASP A O 1
ATOM 2259 N N . ARG A 1 285 ? -20.172 4.609 14.829 1.00 92.50 285 ARG A N 1
ATOM 2260 C CA . ARG A 1 285 ? -21.409 4.722 15.627 1.00 92.50 285 ARG A CA 1
ATOM 2261 C C . ARG A 1 285 ? -21.937 3.352 16.038 1.00 92.50 285 ARG A C 1
ATOM 2263 O O . ARG A 1 285 ? -22.265 3.139 17.206 1.00 92.50 285 ARG A O 1
ATOM 2270 N N . ILE A 1 286 ? -21.982 2.402 15.103 1.00 91.38 286 ILE A N 1
ATOM 2271 C CA . ILE A 1 286 ? -22.414 1.023 15.378 1.00 91.38 286 ILE A CA 1
ATOM 2272 C C . ILE A 1 286 ? -21.465 0.363 16.383 1.00 91.38 286 ILE A C 1
ATOM 2274 O O . ILE A 1 286 ? -21.911 -0.295 17.329 1.00 91.38 286 ILE A O 1
ATOM 2278 N N . LEU A 1 287 ? -20.155 0.556 16.217 1.00 92.56 287 LEU A N 1
ATOM 2279 C CA . LEU A 1 287 ? -19.158 0.015 17.134 1.00 92.56 287 LEU A CA 1
ATOM 2280 C C . LEU A 1 287 ? -19.284 0.623 18.539 1.00 92.56 287 LEU A C 1
ATOM 2282 O O . LEU A 1 287 ? -19.198 -0.110 19.530 1.00 92.56 287 LEU A O 1
ATOM 2286 N N . ALA A 1 288 ? -19.529 1.931 18.635 1.00 93.50 288 ALA A N 1
ATOM 2287 C CA . ALA A 1 288 ? -19.790 2.630 19.890 1.00 93.50 288 ALA A CA 1
ATOM 2288 C C . ALA A 1 288 ? -21.038 2.070 20.589 1.00 93.50 288 ALA A C 1
ATOM 2290 O O . ALA A 1 288 ? -20.964 1.666 21.752 1.00 93.50 288 ALA A O 1
ATOM 2291 N N . LEU A 1 289 ? -22.156 1.941 19.866 1.00 92.25 289 LEU A N 1
ATOM 2292 C CA . LEU A 1 289 ? -23.391 1.345 20.389 1.00 92.25 289 LEU A CA 1
ATOM 2293 C C . LEU A 1 289 ? -23.157 -0.077 20.900 1.00 92.25 289 LEU A C 1
ATOM 2295 O O . LEU A 1 289 ? -23.551 -0.413 22.017 1.00 92.25 289 LEU A O 1
ATOM 2299 N N . LYS A 1 290 ? -22.455 -0.907 20.123 1.00 94.00 290 LYS A N 1
ATOM 2300 C CA . LYS A 1 290 ? -22.135 -2.284 20.514 1.00 94.00 290 LYS A CA 1
ATOM 2301 C C . LYS A 1 290 ? -21.314 -2.328 21.806 1.00 94.00 290 LYS A C 1
ATOM 2303 O O . LYS A 1 290 ? -21.641 -3.109 22.701 1.00 94.00 290 LYS A O 1
ATOM 2308 N N . LYS A 1 291 ? -20.293 -1.472 21.933 1.00 94.00 291 LYS A N 1
ATOM 2309 C CA . LYS A 1 291 ? -19.485 -1.343 23.159 1.00 94.00 291 LYS A CA 1
ATOM 2310 C C . LYS A 1 291 ? -20.327 -0.890 24.354 1.00 94.00 291 LYS A C 1
ATOM 2312 O O . LYS A 1 291 ? -20.211 -1.478 25.428 1.00 94.00 291 LYS A O 1
ATOM 2317 N N . ALA A 1 292 ? -21.195 0.106 24.176 1.00 93.56 292 ALA A N 1
ATOM 2318 C CA . ALA A 1 292 ? -22.067 0.611 25.236 1.00 93.56 292 ALA A CA 1
ATOM 2319 C C . ALA A 1 292 ? -23.047 -0.467 25.734 1.00 93.56 292 ALA A C 1
ATOM 2321 O O . ALA A 1 292 ? -23.183 -0.682 26.942 1.00 93.56 292 ALA A O 1
ATOM 2322 N N . CYS A 1 293 ? -23.675 -1.209 24.815 1.00 93.44 293 CYS A N 1
ATOM 2323 C CA . CYS A 1 293 ? -24.556 -2.329 25.149 1.00 93.44 293 CYS A CA 1
ATOM 2324 C C . CYS A 1 293 ? -23.811 -3.447 25.886 1.00 93.44 293 CYS A C 1
ATOM 2326 O O . CYS A 1 293 ? -24.312 -3.979 26.880 1.00 93.44 293 CYS A O 1
ATOM 2328 N N . GLN A 1 294 ? -22.594 -3.779 25.446 1.00 95.44 294 GLN A N 1
ATOM 2329 C CA . GLN A 1 294 ? -21.755 -4.766 26.121 1.00 95.44 294 GLN A CA 1
ATOM 2330 C C . GLN A 1 294 ? -21.404 -4.325 27.549 1.00 95.44 294 GLN A C 1
ATOM 2332 O O . GLN A 1 294 ? -21.478 -5.132 28.477 1.00 95.44 294 GLN A O 1
ATOM 2337 N N . TYR A 1 295 ? -21.078 -3.044 27.742 1.00 94.44 295 TYR A N 1
ATOM 2338 C CA . TYR A 1 295 ? -20.771 -2.491 29.058 1.00 94.44 295 TYR A CA 1
ATOM 2339 C C . TYR A 1 295 ? -21.979 -2.551 30.002 1.00 94.44 295 TYR A C 1
ATOM 2341 O O . TYR A 1 295 ? -21.863 -3.082 31.107 1.00 94.44 295 TYR A O 1
ATOM 2349 N N . ARG A 1 296 ? -23.164 -2.115 29.548 1.00 93.00 296 ARG A N 1
ATOM 2350 C CA . ARG A 1 296 ? -24.406 -2.226 30.335 1.00 93.00 296 ARG A CA 1
ATOM 2351 C C . ARG A 1 296 ? -24.754 -3.674 30.679 1.00 93.00 296 ARG A C 1
ATOM 2353 O O . ARG A 1 296 ? -25.150 -3.955 31.806 1.00 93.00 296 ARG A O 1
ATOM 2360 N N . THR A 1 297 ? -24.562 -4.600 29.740 1.00 95.12 297 THR A N 1
ATOM 2361 C CA . THR A 1 297 ? -24.791 -6.036 29.979 1.00 95.12 297 THR A CA 1
ATOM 2362 C C . THR A 1 297 ? -23.878 -6.561 31.083 1.00 95.12 297 THR A C 1
ATOM 2364 O O . THR A 1 297 ? -24.335 -7.270 31.978 1.00 95.12 297 THR A O 1
ATOM 2367 N N . LYS A 1 298 ? -22.596 -6.178 31.062 1.00 95.75 298 LYS A N 1
ATOM 2368 C CA . LYS A 1 298 ? -21.633 -6.564 32.096 1.00 95.75 298 LYS A CA 1
ATOM 2369 C C . LYS A 1 298 ? -22.004 -5.983 33.463 1.00 95.75 298 LYS A C 1
ATOM 2371 O O . LYS A 1 298 ? -22.054 -6.737 34.429 1.00 95.75 298 LYS A O 1
ATOM 2376 N N . GLN A 1 299 ? -22.360 -4.697 33.522 1.00 93.94 299 GLN A N 1
ATOM 2377 C CA . GLN A 1 299 ? -22.835 -4.063 34.757 1.00 93.94 299 GLN A CA 1
ATOM 2378 C C . GLN A 1 299 ? -24.062 -4.778 35.340 1.00 93.94 299 GLN A C 1
ATOM 2380 O O . GLN A 1 299 ? -24.109 -5.042 36.539 1.00 93.94 299 GLN A O 1
ATOM 2385 N N . TYR A 1 300 ? -25.033 -5.151 34.500 1.00 95.19 300 TYR A N 1
ATOM 2386 C CA . TYR A 1 300 ? -26.200 -5.910 34.947 1.00 95.19 300 TYR A CA 1
ATOM 2387 C C . TYR A 1 300 ? -25.811 -7.287 35.503 1.00 95.19 300 TYR A C 1
ATOM 2389 O O . TYR A 1 300 ? -26.282 -7.682 36.567 1.00 95.19 300 TYR A O 1
ATOM 2397 N N . GLN A 1 301 ? -24.916 -8.011 34.825 1.00 96.81 301 GLN A N 1
ATOM 2398 C CA . GLN A 1 301 ? -24.423 -9.307 35.301 1.00 96.81 301 GLN A CA 1
ATOM 2399 C C . GLN A 1 301 ? -23.672 -9.204 36.635 1.00 96.81 301 GLN A C 1
ATOM 2401 O O . GLN A 1 301 ? -23.783 -10.115 37.456 1.00 96.81 301 GLN A O 1
ATOM 2406 N N . ASP A 1 302 ? -22.899 -8.137 36.847 1.00 96.19 302 ASP A N 1
ATOM 2407 C CA . ASP A 1 302 ? -22.215 -7.869 38.117 1.00 96.19 302 ASP A CA 1
ATOM 2408 C C . ASP A 1 302 ? -23.237 -7.584 39.235 1.00 96.19 302 ASP A C 1
ATOM 2410 O O . ASP A 1 302 ? -23.189 -8.231 40.281 1.00 96.19 302 ASP A O 1
ATOM 2414 N N . ALA A 1 303 ? -24.236 -6.731 38.982 1.00 96.44 303 ALA A N 1
ATOM 2415 C CA . ALA A 1 303 ? -25.300 -6.426 39.945 1.00 96.44 303 ALA A CA 1
ATOM 2416 C C . ALA A 1 303 ? -26.153 -7.658 40.307 1.00 96.44 303 ALA A C 1
ATOM 2418 O O . ALA A 1 303 ? -26.520 -7.860 41.466 1.00 96.44 303 ALA A O 1
ATOM 2419 N N . VAL A 1 304 ? -26.452 -8.525 39.333 1.00 97.25 304 VAL A N 1
ATOM 2420 C CA . VAL A 1 304 ? -27.155 -9.796 39.578 1.00 97.25 304 VAL A CA 1
ATOM 2421 C C . VAL A 1 304 ? -26.309 -10.733 40.438 1.00 97.25 304 VAL A C 1
ATOM 2423 O O . VAL A 1 304 ? -26.839 -11.364 41.355 1.00 97.25 304 VAL A O 1
ATOM 2426 N N . ARG A 1 305 ? -24.998 -10.818 40.182 1.00 96.50 305 ARG A N 1
ATOM 2427 C CA . ARG A 1 305 ? -24.080 -11.615 41.007 1.00 96.50 305 ARG A CA 1
ATOM 2428 C C . ARG A 1 305 ? -24.034 -11.104 42.442 1.00 96.50 305 ARG A C 1
ATOM 2430 O O . ARG A 1 305 ? -24.168 -11.906 43.360 1.00 96.50 305 ARG A O 1
ATOM 2437 N N . GLU A 1 306 ? -23.923 -9.795 42.634 1.00 96.75 306 GLU A N 1
ATOM 2438 C CA . GLU A 1 306 ? -23.939 -9.182 43.963 1.00 96.75 306 GLU A CA 1
ATOM 2439 C C . GLU A 1 306 ? -25.260 -9.447 44.693 1.00 96.75 306 GLU A C 1
ATOM 2441 O O . GLU A 1 306 ? -25.252 -9.931 45.825 1.00 96.75 306 GLU A O 1
ATOM 2446 N N . LYS A 1 307 ? -26.400 -9.254 44.017 1.00 96.00 307 LYS A N 1
ATOM 2447 C CA . LYS A 1 307 ? -27.722 -9.593 44.560 1.00 96.00 307 LYS A CA 1
ATOM 2448 C C . LYS A 1 307 ? -27.796 -11.055 45.006 1.00 96.00 307 LYS A C 1
ATOM 2450 O O . LYS A 1 307 ? -28.310 -11.335 46.086 1.00 96.00 307 LYS A O 1
ATOM 2455 N N . ASN A 1 308 ? -27.290 -11.987 44.200 1.00 96.19 308 ASN A N 1
ATOM 2456 C CA . ASN A 1 308 ? -27.302 -13.413 44.532 1.00 96.19 308 ASN A CA 1
ATOM 2457 C C . ASN A 1 308 ? -26.373 -13.739 45.715 1.00 96.19 308 ASN A C 1
ATOM 2459 O O . ASN A 1 308 ? -26.732 -14.558 46.565 1.00 96.19 308 ASN A O 1
ATOM 2463 N N . CYS A 1 309 ? -25.218 -13.074 45.814 1.00 96.38 309 CYS A N 1
ATOM 2464 C CA . CYS A 1 309 ? -24.319 -13.182 46.964 1.00 96.38 309 CYS A CA 1
ATOM 2465 C C . CYS A 1 309 ? -24.981 -12.674 48.251 1.00 96.38 309 CYS A C 1
ATOM 2467 O O . CYS A 1 309 ? -24.955 -13.373 49.264 1.00 96.38 309 CYS A O 1
ATOM 2469 N N . LEU A 1 310 ? -25.614 -11.498 48.205 1.00 96.44 310 LEU A N 1
ATOM 2470 C CA . LEU A 1 310 ? -26.343 -10.931 49.341 1.00 96.44 310 LEU A CA 1
ATOM 2471 C C . LEU A 1 310 ? -27.523 -11.817 49.749 1.00 96.44 310 LEU A C 1
ATOM 2473 O O . LEU A 1 310 ? -27.713 -12.068 50.936 1.00 96.44 310 LEU A O 1
ATOM 2477 N N . LYS A 1 311 ? -28.268 -12.361 48.779 1.00 96.81 311 LYS A N 1
ATOM 2478 C CA . LYS A 1 311 ? -29.361 -13.304 49.044 1.00 96.81 311 LYS A CA 1
ATOM 2479 C C . LYS A 1 311 ? -28.864 -14.567 49.755 1.00 96.81 311 LYS A C 1
ATOM 2481 O O . LYS A 1 311 ? -29.405 -14.930 50.790 1.00 96.81 311 LYS A O 1
ATOM 2486 N N . SER A 1 312 ? -27.781 -15.169 49.263 1.00 95.69 312 SER A N 1
ATOM 2487 C CA . SER A 1 312 ? -27.170 -16.347 49.899 1.00 95.69 312 SER A CA 1
ATOM 2488 C C . SER A 1 312 ? -26.633 -16.039 51.306 1.00 95.69 312 SER A C 1
ATOM 2490 O O . SER A 1 312 ? -26.581 -16.913 52.168 1.00 95.69 312 SER A O 1
ATOM 2492 N N . ALA A 1 313 ? -26.187 -14.802 51.555 1.00 96.12 313 ALA A N 1
ATOM 2493 C CA . ALA A 1 313 ? -25.752 -14.364 52.878 1.00 96.12 313 ALA A CA 1
ATOM 2494 C C . ALA A 1 313 ? -26.937 -14.195 53.841 1.00 96.12 313 ALA A C 1
ATOM 2496 O O . ALA A 1 313 ? -26.830 -14.621 54.990 1.00 96.12 313 ALA A O 1
ATOM 2497 N N . LEU A 1 314 ? -28.055 -13.630 53.369 1.00 95.31 314 LEU A N 1
ATOM 2498 C CA . LEU A 1 314 ? -29.301 -13.531 54.132 1.00 95.31 314 LEU A CA 1
ATOM 2499 C C . LEU A 1 314 ? -29.838 -14.916 54.500 1.00 95.31 314 LEU A C 1
ATOM 2501 O O . LEU A 1 314 ? -30.071 -15.153 55.679 1.00 95.31 314 LEU A O 1
ATOM 2505 N N . GLU A 1 315 ? -29.909 -15.850 53.547 1.00 95.75 315 GLU A N 1
ATOM 2506 C CA . GLU A 1 315 ? -30.340 -17.237 53.798 1.00 95.75 315 GLU A CA 1
ATOM 2507 C C . GLU A 1 315 ? -29.486 -17.897 54.900 1.00 95.75 315 GLU A C 1
ATOM 2509 O O . GLU A 1 315 ? -30.011 -18.469 55.853 1.00 95.75 315 GLU A O 1
ATOM 2514 N N . LYS A 1 316 ? -28.158 -17.711 54.874 1.00 96.06 316 LYS A N 1
ATOM 2515 C CA . LYS A 1 316 ? -27.263 -18.197 55.944 1.00 96.06 316 LYS A CA 1
ATOM 2516 C C . LYS A 1 316 ? -27.488 -17.506 57.291 1.00 96.06 316 LYS A C 1
ATOM 2518 O O . LYS A 1 316 ? -27.282 -18.126 58.336 1.00 96.06 316 LYS A O 1
ATOM 2523 N N . MET A 1 317 ? -27.824 -16.215 57.308 1.00 93.25 317 MET A N 1
ATOM 2524 C CA . MET A 1 317 ? -28.153 -15.505 58.551 1.00 93.25 317 MET A CA 1
ATOM 2525 C C . MET A 1 317 ? -29.484 -15.999 59.123 1.00 93.25 317 MET A C 1
ATOM 2527 O O . MET A 1 317 ? -29.558 -16.250 60.324 1.00 93.25 317 MET A O 1
ATOM 2531 N N . GLU A 1 318 ? -30.489 -16.210 58.276 1.00 94.44 318 GLU A N 1
ATOM 2532 C CA . GLU A 1 318 ? -31.784 -16.787 58.645 1.00 94.44 318 GLU A CA 1
ATOM 2533 C C . GLU A 1 318 ? -31.620 -18.207 59.201 1.00 94.44 318 GLU A C 1
ATOM 2535 O O . GLU A 1 318 ? -32.118 -18.498 60.287 1.00 94.44 318 GLU A O 1
ATOM 2540 N N . GLU A 1 319 ? -30.824 -19.062 58.551 1.00 93.81 319 GLU A N 1
ATOM 2541 C CA . GLU A 1 319 ? -30.474 -20.397 59.059 1.00 93.81 319 GLU A CA 1
ATOM 2542 C C . GLU A 1 319 ? -29.788 -20.336 60.434 1.00 93.81 319 GLU A C 1
ATOM 2544 O O . GLU A 1 319 ? -30.088 -21.134 61.329 1.00 93.81 319 GLU A O 1
ATOM 2549 N N . ARG A 1 320 ? -28.876 -19.374 60.642 1.00 93.38 320 ARG A N 1
ATOM 2550 C CA . ARG A 1 320 ? -28.215 -19.165 61.942 1.00 93.38 320 ARG A CA 1
ATOM 2551 C C . ARG A 1 320 ? -29.202 -18.720 63.015 1.00 93.38 320 ARG A C 1
ATOM 2553 O O . ARG A 1 320 ? -29.143 -19.258 64.122 1.00 93.38 320 ARG A O 1
ATOM 2560 N N . ILE A 1 321 ? -30.092 -17.778 62.702 1.00 91.31 321 ILE A N 1
ATOM 2561 C CA . ILE A 1 321 ? -31.145 -17.313 63.615 1.00 91.31 321 ILE A CA 1
ATOM 2562 C C . ILE A 1 321 ? -32.076 -18.477 63.963 1.00 91.31 321 ILE A C 1
ATOM 2564 O O . ILE A 1 321 ? -32.333 -18.713 65.142 1.00 91.31 321 ILE A O 1
ATOM 2568 N N . GLN A 1 322 ? -32.495 -19.272 62.976 1.00 89.81 322 GLN A N 1
ATOM 2569 C CA . GLN A 1 322 ? -33.352 -20.437 63.186 1.00 89.81 322 GLN A CA 1
ATOM 2570 C C . GLN A 1 322 ? -32.666 -21.506 64.048 1.00 89.81 322 GLN A C 1
ATOM 2572 O O . GLN A 1 322 ? -33.275 -22.068 64.958 1.00 89.81 322 GLN A O 1
ATOM 2577 N N . CYS A 1 323 ? -31.374 -21.760 63.830 1.00 84.38 323 CYS A N 1
ATOM 2578 C CA . CYS A 1 323 ? -30.591 -22.679 64.655 1.00 84.38 323 CYS A CA 1
ATOM 2579 C C . CYS A 1 323 ? -30.444 -22.172 66.101 1.00 84.38 323 CYS A C 1
ATOM 2581 O O . CYS A 1 323 ? -30.562 -22.955 67.045 1.00 84.38 323 CYS A O 1
ATOM 2583 N N . GLN A 1 324 ? -30.225 -20.868 66.300 1.00 83.75 324 GLN A N 1
ATOM 2584 C CA . GLN A 1 324 ? -30.190 -20.258 67.633 1.00 83.75 324 GLN A CA 1
ATOM 2585 C C . GLN A 1 324 ? -31.556 -20.305 68.326 1.00 83.75 324 GLN A C 1
ATOM 2587 O O . GLN A 1 324 ? -31.611 -20.636 69.510 1.00 83.75 324 GLN A O 1
ATOM 2592 N N . HIS A 1 325 ? -32.643 -20.044 67.599 1.00 84.75 325 HIS A N 1
ATOM 2593 C CA . HIS A 1 325 ? -34.008 -20.145 68.110 1.00 84.75 325 HIS A CA 1
ATOM 2594 C C . HIS A 1 325 ? -34.351 -21.586 68.517 1.00 84.75 325 HIS A C 1
ATOM 2596 O O . HIS A 1 325 ? -34.807 -21.828 69.630 1.00 84.75 325 HIS A O 1
ATOM 2602 N N . ASN A 1 326 ? -34.026 -22.578 67.685 1.00 82.94 326 ASN A N 1
ATOM 2603 C CA . ASN A 1 326 ? -34.228 -23.988 68.030 1.00 82.94 326 ASN A CA 1
ATOM 2604 C C . ASN A 1 326 ? -33.393 -24.412 69.252 1.00 82.94 326 ASN A C 1
ATOM 2606 O O . ASN A 1 326 ? -33.876 -25.157 70.108 1.00 82.94 326 ASN A O 1
ATOM 2610 N N . LYS A 1 327 ? -32.152 -23.916 69.378 1.00 83.31 327 LYS A N 1
ATOM 2611 C CA . LYS A 1 327 ? -31.312 -24.148 70.566 1.00 83.31 327 LYS A CA 1
ATOM 2612 C C . LYS A 1 327 ? -31.901 -23.504 71.821 1.00 83.31 327 LYS A C 1
ATOM 2614 O O . LYS A 1 327 ? -31.909 -24.152 72.866 1.00 83.31 327 LYS A O 1
ATOM 2619 N N . SER A 1 328 ? -32.401 -22.269 71.742 1.00 75.69 328 SER A N 1
ATOM 2620 C CA . SER A 1 328 ? -32.996 -21.587 72.895 1.00 75.69 328 SER A CA 1
ATOM 2621 C C . SER A 1 328 ? -34.300 -22.255 73.332 1.00 75.69 328 SER A C 1
ATOM 2623 O O . SER A 1 328 ? -34.432 -22.557 74.513 1.00 75.69 328 SER A O 1
ATOM 2625 N N . VAL A 1 329 ? -35.192 -22.615 72.402 1.00 77.12 329 VAL A N 1
ATOM 2626 C CA . VAL A 1 329 ? -36.419 -23.385 72.686 1.00 77.12 329 VAL A CA 1
ATOM 2627 C C . VAL A 1 329 ? -36.091 -24.742 73.320 1.00 77.12 329 VAL A C 1
ATOM 2629 O O . VAL A 1 329 ? -36.703 -25.123 74.321 1.00 77.12 329 VAL A O 1
ATOM 2632 N N . SER A 1 330 ? -35.079 -25.448 72.803 1.00 73.31 330 SER A N 1
ATOM 2633 C CA . SER A 1 330 ? -34.604 -26.705 73.393 1.00 73.31 330 SER A CA 1
ATOM 2634 C C . SER A 1 330 ? -34.101 -26.503 74.830 1.00 73.31 330 SER A C 1
ATOM 2636 O O . SER A 1 330 ? -34.565 -27.192 75.742 1.00 73.31 330 SER A O 1
ATOM 2638 N N . MET A 1 331 ? -33.260 -25.492 75.092 1.00 72.38 331 MET A N 1
ATOM 2639 C CA . MET A 1 331 ? -32.819 -25.166 76.458 1.00 72.38 331 MET A CA 1
ATOM 2640 C C . MET A 1 331 ? -33.980 -24.783 77.382 1.00 72.38 331 MET A C 1
ATOM 2642 O O . MET A 1 331 ? -34.018 -25.222 78.533 1.00 72.38 331 MET A O 1
ATOM 2646 N N . SER A 1 332 ? -34.948 -24.002 76.899 1.00 69.69 332 SER A N 1
ATOM 2647 C CA . SER A 1 332 ? -36.142 -23.638 77.662 1.00 69.69 332 SER A CA 1
ATOM 2648 C C . SER A 1 332 ? -36.955 -24.873 78.046 1.00 69.69 332 SER A C 1
ATOM 2650 O O . SER A 1 332 ? -37.414 -24.957 79.184 1.00 69.69 332 SER A O 1
ATOM 2652 N N . SER A 1 333 ? -37.091 -25.858 77.153 1.00 69.56 333 SER A N 1
ATOM 2653 C CA . SER A 1 333 ? -37.798 -27.111 77.449 1.00 69.56 333 SER A CA 1
ATOM 2654 C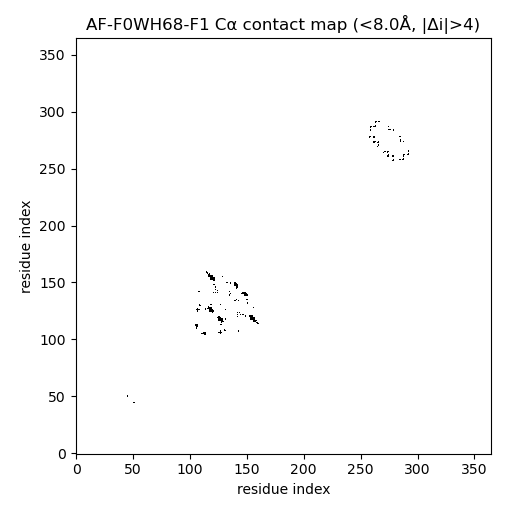 C . SER A 1 333 ? -37.085 -27.956 78.519 1.00 69.56 333 SER A C 1
ATOM 2656 O O . SER A 1 333 ? -37.733 -28.478 79.429 1.00 69.56 333 SER A O 1
ATOM 2658 N N . VAL A 1 334 ? -35.747 -28.005 78.488 1.00 71.19 334 VAL A N 1
ATOM 2659 C CA . VAL A 1 334 ? -34.914 -28.684 79.498 1.00 71.19 334 VAL A CA 1
ATOM 2660 C C . VAL A 1 334 ? -34.984 -27.981 80.858 1.00 71.19 334 VAL A C 1
ATOM 2662 O O . VAL A 1 334 ? -35.022 -28.631 81.904 1.00 71.19 334 VAL A O 1
ATOM 2665 N N . LEU A 1 335 ? -35.028 -26.647 80.877 1.00 65.12 335 LEU A N 1
ATOM 2666 C CA . LEU A 1 335 ? -35.215 -25.887 82.115 1.00 65.12 335 LEU A CA 1
ATOM 2667 C C . LEU A 1 335 ? -36.625 -26.075 82.687 1.00 65.12 335 LEU A C 1
ATOM 2669 O O . LEU A 1 335 ? -36.765 -26.216 83.900 1.00 65.12 335 LEU A O 1
ATOM 2673 N N . HIS A 1 336 ? -37.659 -26.156 81.844 1.00 65.69 336 HIS A N 1
ATOM 2674 C CA . HIS A 1 336 ? -39.023 -26.452 82.293 1.00 65.69 336 HIS A CA 1
ATOM 2675 C C . HIS A 1 336 ? -39.152 -27.868 82.872 1.00 65.69 336 HIS A C 1
ATOM 2677 O O . HIS A 1 336 ? -39.811 -28.041 83.899 1.00 65.69 336 HIS A O 1
ATOM 2683 N N . SER A 1 337 ? -38.511 -28.881 82.279 1.00 66.94 337 SER A N 1
ATOM 2684 C CA . SER A 1 337 ? -38.528 -30.250 82.818 1.00 66.94 337 SER A CA 1
ATOM 2685 C C . SER A 1 337 ? -37.758 -30.361 84.141 1.00 66.94 337 SER A C 1
ATOM 2687 O O . SER A 1 337 ? -38.265 -30.950 85.098 1.00 66.94 337 SER A O 1
ATOM 2689 N N . ARG A 1 338 ? -36.595 -29.703 84.261 1.00 66.12 338 ARG A N 1
ATOM 2690 C CA . ARG A 1 338 ? -35.854 -29.585 85.533 1.00 66.12 338 ARG A CA 1
ATOM 2691 C C . ARG A 1 338 ? -36.608 -28.778 86.592 1.00 66.12 338 ARG A C 1
ATOM 2693 O O . ARG A 1 338 ? -36.577 -29.142 87.764 1.00 66.12 338 ARG A O 1
ATOM 2700 N N . GLY A 1 339 ? -37.305 -27.715 86.195 1.00 65.25 339 GLY A N 1
ATOM 2701 C CA . GLY A 1 339 ? -38.152 -26.910 87.075 1.00 65.25 339 GLY A CA 1
ATOM 2702 C C . GLY A 1 339 ? -39.327 -27.710 87.639 1.00 65.25 339 GLY A C 1
ATOM 2703 O O . GLY A 1 339 ? -39.573 -27.656 88.843 1.00 65.25 339 GLY A O 1
ATOM 2704 N N . ARG A 1 340 ? -39.989 -28.530 86.808 1.00 61.62 340 ARG A N 1
ATOM 2705 C CA . ARG A 1 340 ? -41.021 -29.475 87.271 1.00 61.62 340 ARG A CA 1
ATOM 2706 C C . ARG A 1 340 ? -40.451 -30.504 88.247 1.00 61.62 340 ARG A C 1
ATOM 2708 O O . ARG A 1 340 ? -41.020 -30.673 89.318 1.00 61.62 340 ARG A O 1
ATOM 2715 N N . ALA A 1 341 ? -39.303 -31.113 87.941 1.00 62.97 341 ALA A N 1
ATOM 2716 C CA . ALA A 1 341 ? -38.651 -32.074 88.838 1.00 62.97 341 ALA A CA 1
ATOM 2717 C C . ALA A 1 341 ? -38.222 -31.450 90.184 1.00 62.97 341 ALA A C 1
ATOM 2719 O O . ALA A 1 341 ? -38.386 -32.063 91.236 1.00 62.97 341 ALA A O 1
ATOM 2720 N N . SER A 1 342 ? -37.721 -30.211 90.173 1.00 64.75 342 SER A N 1
ATOM 2721 C CA . SER A 1 342 ? -37.351 -29.465 91.386 1.00 64.75 342 SER A CA 1
ATOM 2722 C C . SER A 1 342 ? -38.574 -29.053 92.217 1.00 64.75 342 SER A C 1
ATOM 2724 O O . SER A 1 342 ? -38.552 -29.145 93.444 1.00 64.75 342 SER A O 1
ATOM 2726 N N . GLY A 1 343 ? -39.673 -28.658 91.565 1.00 66.81 343 GLY A N 1
ATOM 2727 C CA . GLY A 1 343 ? -40.953 -28.389 92.226 1.00 66.81 343 GLY A CA 1
ATOM 2728 C C . GLY A 1 343 ? -41.560 -29.636 92.876 1.00 66.81 343 GLY A C 1
ATOM 2729 O O . GLY A 1 343 ? -42.069 -29.556 93.993 1.00 66.81 343 GLY A O 1
ATOM 2730 N N . GLU A 1 344 ? -41.447 -30.792 92.218 1.00 66.88 344 GLU A N 1
ATOM 2731 C CA . GLU A 1 344 ? -41.831 -32.100 92.764 1.00 66.88 344 GLU A CA 1
ATOM 2732 C C . GLU A 1 344 ? -41.002 -32.447 94.015 1.00 66.88 344 GLU A C 1
ATOM 2734 O O . GLU A 1 344 ? -41.544 -32.851 95.044 1.00 66.88 344 GLU A O 1
ATOM 2739 N N . LEU A 1 345 ? -39.684 -32.217 93.962 1.00 65.50 345 LEU A N 1
ATOM 2740 C CA . LEU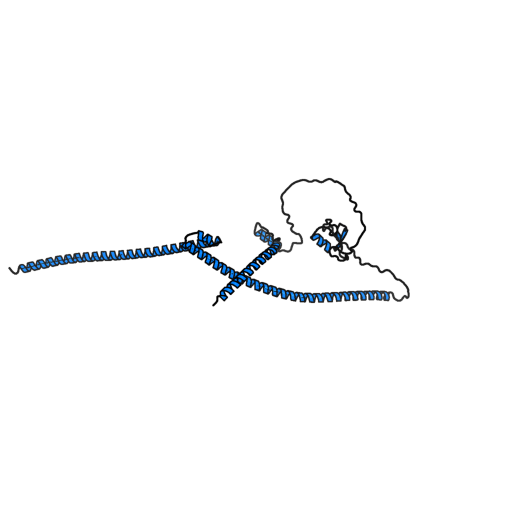 A 1 345 ? -38.767 -32.472 95.073 1.00 65.50 345 LEU A CA 1
ATOM 2741 C C . LEU A 1 345 ? -39.047 -31.553 96.275 1.00 65.50 345 LEU A C 1
ATOM 2743 O O . LEU A 1 345 ? -39.075 -32.020 97.411 1.00 65.50 345 LEU A O 1
ATOM 2747 N N . LYS A 1 346 ? -39.309 -30.260 96.036 1.00 69.19 346 LYS A N 1
ATOM 2748 C CA . LYS A 1 346 ? -39.688 -29.304 97.091 1.00 69.19 346 LYS A CA 1
ATOM 2749 C C . LYS A 1 346 ? -41.012 -29.673 97.760 1.00 69.19 346 LYS A C 1
ATOM 2751 O O . LYS A 1 346 ? -41.088 -29.592 98.981 1.00 69.19 346 LYS A O 1
ATOM 2756 N N . ARG A 1 347 ? -42.018 -30.128 96.998 1.00 65.19 347 ARG A N 1
ATOM 2757 C CA . ARG A 1 347 ? -43.287 -30.634 97.557 1.00 65.19 347 ARG A CA 1
ATOM 2758 C C . ARG A 1 347 ? -43.046 -31.807 98.514 1.00 65.19 347 ARG A C 1
ATOM 2760 O O . ARG A 1 347 ? -43.484 -31.747 99.658 1.00 65.19 347 ARG A O 1
ATOM 2767 N N . ARG A 1 348 ? -42.247 -32.798 98.099 1.00 67.06 348 ARG A N 1
ATOM 2768 C CA . ARG A 1 348 ? -41.899 -33.960 98.941 1.00 67.06 348 ARG A CA 1
ATOM 2769 C C . ARG A 1 348 ? -41.100 -33.574 100.192 1.00 67.06 348 ARG A C 1
ATOM 2771 O O . ARG A 1 348 ? -41.338 -34.123 101.261 1.00 67.06 348 ARG A O 1
ATOM 2778 N N . VAL A 1 349 ? -40.175 -32.614 100.099 1.00 67.25 349 VAL A N 1
ATOM 2779 C CA . VAL A 1 349 ? -39.419 -32.122 101.269 1.00 67.25 349 VAL A CA 1
ATOM 2780 C C . VAL A 1 349 ? -40.320 -31.352 102.243 1.00 67.25 349 VAL A C 1
ATOM 2782 O O . VAL A 1 349 ? -40.192 -31.536 103.451 1.00 67.25 349 VAL A O 1
ATOM 2785 N N . SER A 1 350 ? -41.262 -30.541 101.753 1.00 66.44 350 SER A N 1
ATOM 2786 C CA . SER A 1 350 ? -42.257 -29.873 102.605 1.00 66.44 350 SER A CA 1
ATOM 2787 C C . SER A 1 350 ? -43.196 -30.861 103.306 1.00 66.44 350 SER A C 1
ATOM 2789 O O . SER A 1 350 ? -43.496 -30.662 104.480 1.00 66.44 350 SER A O 1
ATOM 2791 N N . GLU A 1 351 ? -43.601 -31.951 102.650 1.00 65.88 351 GLU A N 1
ATOM 2792 C CA . GLU A 1 351 ? -44.382 -33.032 103.278 1.00 65.88 351 GLU A CA 1
ATOM 2793 C C . GLU A 1 351 ? -43.591 -33.759 104.384 1.00 65.88 351 GLU A C 1
ATOM 2795 O O . GLU A 1 351 ? -44.131 -34.058 105.454 1.00 65.88 351 GLU A O 1
ATOM 2800 N N . ILE A 1 352 ? -42.287 -33.984 104.180 1.00 64.00 352 ILE A N 1
ATOM 2801 C CA . ILE A 1 352 ? -41.394 -34.601 105.179 1.00 64.00 352 ILE A CA 1
ATOM 2802 C C . ILE A 1 352 ? -41.131 -33.654 106.366 1.00 64.00 352 ILE A C 1
ATOM 2804 O O . ILE A 1 352 ? -41.102 -34.080 107.521 1.00 64.00 352 ILE A O 1
ATOM 2808 N N . LEU A 1 353 ? -40.963 -32.352 106.120 1.00 59.47 353 LEU A N 1
ATOM 2809 C CA . LEU A 1 353 ? -40.761 -31.365 107.187 1.00 59.47 353 LEU A CA 1
ATOM 2810 C C . LEU A 1 353 ? -42.050 -31.083 107.977 1.00 59.47 353 LEU A C 1
ATOM 2812 O O . LEU A 1 353 ? -41.978 -30.905 109.193 1.00 59.47 353 LEU A O 1
ATOM 2816 N N . GLY A 1 354 ? -43.219 -31.115 107.329 1.00 58.62 354 GLY A N 1
ATOM 2817 C CA . GLY A 1 354 ? -44.521 -31.028 108.001 1.00 58.62 354 GLY A CA 1
ATOM 2818 C C . GLY A 1 354 ? -44.775 -32.212 108.940 1.00 58.62 354 GLY A C 1
ATOM 2819 O O . GLY A 1 354 ? -45.131 -32.020 110.100 1.00 58.62 354 GLY A O 1
ATOM 2820 N N . SER A 1 355 ? -44.464 -33.432 108.495 1.00 56.25 355 SER A N 1
ATOM 2821 C CA . SER A 1 355 ? -44.577 -34.643 109.325 1.00 56.25 355 SER A CA 1
ATOM 2822 C C . SER A 1 355 ? -43.534 -34.720 110.462 1.00 56.25 355 SER A C 1
ATOM 2824 O O . SER A 1 355 ? -43.801 -35.291 111.524 1.00 56.25 355 SER A O 1
ATOM 2826 N N . SER A 1 356 ? -42.368 -34.082 110.310 1.00 53.47 356 SER A N 1
ATOM 2827 C CA . SER A 1 356 ? -41.341 -33.958 111.364 1.00 53.47 356 SER A CA 1
ATOM 2828 C C . SER A 1 356 ? -41.702 -32.934 112.461 1.00 53.47 356 SER A C 1
ATOM 2830 O O . SER A 1 356 ? -41.363 -33.114 113.635 1.00 53.47 356 SER A O 1
ATOM 2832 N N . LEU A 1 357 ? -42.445 -31.874 112.123 1.00 53.78 357 LEU A N 1
ATOM 2833 C CA . LEU A 1 357 ? -42.934 -30.890 113.101 1.00 53.78 357 LEU A CA 1
ATOM 2834 C C . LEU A 1 357 ? -44.138 -31.408 113.908 1.00 53.78 357 LEU A C 1
ATOM 2836 O O . LEU A 1 357 ? -44.231 -31.124 115.105 1.00 53.78 357 LEU A O 1
ATOM 2840 N N . ASP A 1 358 ? -44.989 -32.246 113.313 1.00 51.88 358 ASP A N 1
ATOM 2841 C CA . ASP A 1 358 ? -46.102 -32.895 114.025 1.00 51.88 358 ASP A CA 1
ATOM 2842 C C . ASP A 1 358 ? -45.645 -33.989 115.005 1.00 51.88 358 ASP A C 1
ATOM 2844 O O . ASP A 1 358 ? -46.257 -34.190 116.058 1.00 51.88 358 ASP A O 1
ATOM 2848 N N . THR A 1 359 ? -44.522 -34.658 114.734 1.00 54.09 359 THR A N 1
ATOM 2849 C CA . THR A 1 359 ? -43.955 -35.664 115.651 1.00 54.09 359 THR A CA 1
ATOM 2850 C C . THR A 1 359 ? -43.209 -35.049 116.843 1.00 54.09 359 THR A C 1
ATOM 2852 O O . THR A 1 359 ? -43.179 -35.658 117.914 1.00 54.09 359 THR A O 1
ATOM 2855 N N . LYS A 1 360 ? -42.686 -33.817 116.729 1.00 51.34 360 LYS A N 1
ATOM 2856 C CA . LYS A 1 360 ? -42.113 -33.065 117.868 1.00 51.34 360 LYS A CA 1
ATOM 2857 C C . LYS A 1 360 ? -43.166 -32.421 118.777 1.00 51.34 360 LYS A C 1
ATOM 2859 O O . LYS A 1 360 ? -42.914 -32.301 119.973 1.00 51.34 360 LYS A O 1
ATOM 2864 N N . LYS A 1 361 ? -44.358 -32.086 118.268 1.00 50.75 361 LYS A N 1
ATOM 2865 C CA . LYS A 1 361 ? -45.481 -31.592 119.093 1.00 50.75 361 LYS A CA 1
ATOM 2866 C C . LYS A 1 361 ? -46.141 -32.669 119.967 1.00 50.75 361 LYS A C 1
ATOM 2868 O O . LYS A 1 361 ? -46.760 -32.327 120.964 1.00 50.75 361 LYS A O 1
ATOM 2873 N N . ARG A 1 362 ? -45.971 -33.961 119.652 1.00 52.41 362 ARG A N 1
ATOM 2874 C CA . ARG A 1 362 ? -46.525 -35.087 120.439 1.00 52.41 362 ARG A CA 1
ATOM 2875 C C . ARG A 1 362 ? -45.622 -35.608 121.572 1.00 52.41 362 ARG A C 1
ATOM 2877 O O . ARG A 1 362 ? -46.003 -36.561 122.236 1.00 52.41 362 ARG A O 1
ATOM 2884 N N . LYS A 1 363 ? -44.443 -35.017 121.808 1.00 51.03 363 LYS A N 1
ATOM 2885 C CA . LYS A 1 363 ? -43.509 -35.409 122.894 1.00 51.03 363 LYS A CA 1
ATOM 2886 C C . LYS A 1 363 ? -43.401 -34.393 124.045 1.00 51.03 363 LYS A C 1
ATOM 2888 O O . LYS A 1 363 ? -42.524 -34.533 124.887 1.00 51.03 363 LYS A O 1
ATOM 2893 N N . LEU A 1 364 ? -44.267 -33.380 124.076 1.00 48.97 364 LEU A N 1
ATOM 2894 C CA . LEU A 1 364 ? -44.283 -32.316 125.094 1.00 48.97 364 LEU A CA 1
ATOM 2895 C C . LEU A 1 364 ? -45.683 -32.081 125.693 1.00 48.97 364 LEU A C 1
ATOM 2897 O O . LEU A 1 364 ? -45.962 -30.988 126.177 1.00 48.97 364 LEU A O 1
ATOM 2901 N N . SER A 1 365 ? -46.558 -33.090 125.659 1.00 43.31 365 SER A N 1
ATOM 2902 C CA . SER A 1 365 ? -47.846 -33.058 126.360 1.00 43.31 365 SER A CA 1
ATOM 2903 C C . SER A 1 365 ? -47.957 -34.187 127.362 1.00 43.31 365 SER A C 1
ATOM 2905 O O . SER A 1 365 ? -47.347 -35.250 127.105 1.00 43.31 365 SER A O 1
#

Secondary structure (DSSP, 8-state):
--HHHHHHHHHHHHHHHHHHHHHHHHHHHHHHHHTTSGGG--PPP-SSHHHHHHHHHHHSSS---S--------------------------------------SB-TTT--B--SSEEEETTS-EEEHHHHHHHHHH-SB-TTT--B--GGGEEEE-------------------S-HHHHHHHHHHHHHHHHHHHHHHHHHHHHHHHHHHHHHHHHHHHHHHHHHHHHHHHHHHHHHHHHHHHHHHHHHHHHHHHHHHHHHHHHHHH--THHHHHH--SHHHHHHHHHHHHHHHHHHHHHHHHHHHHHHHHHHHHHHHHHHHHHHHHHHHHHHHHHHHHHHHHHHHHHHHHHHHHHHHHTT--

pLDDT: mean 73.2, std 21.34, range [29.75, 97.88]

Radius of gyration: 58.92 Å; Cα contacts (8 Å, |Δi|>4): 126; chains: 1; bounding box: 102×67×208 Å